Protein AF-A0A957F7S8-F1 (afdb_monomer_lite)

Foldseek 3Di:
DDCPPQDPVNVVVQCCCCVPPVAGDLDDLVVVDDDCCVVLVCCCVVPLVPQVVVVHDDDDDDDDDVSPCPNSVVSVNVVSSQLSFDWDFDDDDDVPQHDPVPVVSVVVSRQFRTATDDPPDDGDPDGGVLVVLLVVLCVQQVHDAEPCSVVDPSSVVVLVCLVPDDDPDPVLSVLSNQCVVCRNVVPPVSNVVSSVVD

pLDDT: mean 87.1, std 11.4, range [35.31, 97.0]

Secondary structure (DSSP, 8-state):
-------HHHHHHHHHHHHHHSS--SS-GGGG--S-HHHHHHHIIIIIIIITTTT----------TTSSHHHHHHHHHHHHHHTT--EE----BTTTB-TT-HHHHHHHHHHHEE---SSS------SHHHHHHHHHHHHHTS---GGGGG-HHHHHHHHHHHHS--S-HHHHHHHHHHHHHHHTT-HHHHHHHTTT-

Sequence (198 aa):
MNDSSLSRPLARHIIETLGSFGTPPARGIQAFNVGNASLLDAIDEFYLSSYLQDGGAAYKMVVGDYGSGKSHFLYCLRDRAWARNFAVAKVDLSPVETPYNDQRKVYEAVARNLIWHETDEAFSDESGLTRFLQGTLERIVGGSLSLETLQDPLYRALVDTLEAAPVDSPAYQTAVLAYFDALIRDNAERLDALSRWL

Radius of gyration: 19.26 Å; chains: 1; bounding box: 46×33×47 Å

Structure (mmCIF, N/CA/C/O backbone):
data_AF-A0A957F7S8-F1
#
_entry.id   AF-A0A957F7S8-F1
#
loop_
_atom_site.group_PDB
_atom_site.id
_atom_site.type_symbol
_atom_site.label_atom_id
_atom_site.label_alt_id
_atom_site.label_comp_id
_atom_site.label_asym_id
_atom_site.label_entity_id
_atom_site.label_seq_id
_atom_site.pdbx_PDB_ins_code
_atom_site.Cartn_x
_atom_site.Cartn_y
_atom_site.Cartn_z
_atom_site.occupancy
_atom_site.B_iso_or_equiv
_atom_site.auth_seq_id
_atom_site.auth_comp_id
_atom_site.auth_asym_id
_atom_site.auth_atom_id
_atom_site.pdbx_PDB_model_num
ATOM 1 N N . MET A 1 1 ? -7.017 -7.396 -24.140 1.00 36.09 1 MET A N 1
ATOM 2 C CA . MET A 1 1 ? -6.933 -6.126 -24.890 1.00 36.09 1 MET A CA 1
ATOM 3 C C . MET A 1 1 ? -8.292 -5.451 -24.808 1.00 36.09 1 MET A C 1
ATOM 5 O O . MET A 1 1 ? -9.152 -5.752 -25.619 1.00 36.09 1 MET A O 1
ATOM 9 N N . ASN A 1 2 ? -8.513 -4.633 -23.777 1.00 35.31 2 ASN A N 1
ATOM 10 C CA . ASN A 1 2 ? -9.631 -3.692 -23.749 1.00 35.31 2 ASN A CA 1
ATOM 11 C C . ASN A 1 2 ? -9.048 -2.341 -24.159 1.00 35.31 2 ASN A C 1
ATOM 13 O O . ASN A 1 2 ? -8.242 -1.779 -23.422 1.00 35.31 2 ASN A O 1
ATOM 17 N N . ASP A 1 3 ? -9.410 -1.877 -25.352 1.00 45.09 3 ASP A N 1
ATOM 18 C CA . ASP A 1 3 ? -9.120 -0.531 -25.844 1.00 45.09 3 ASP A CA 1
ATOM 19 C C . ASP A 1 3 ? -10.004 0.457 -25.065 1.00 45.09 3 ASP A C 1
ATOM 21 O O . ASP A 1 3 ? -11.095 0.836 -25.492 1.00 45.09 3 ASP A O 1
ATOM 25 N N . SER A 1 4 ? -9.574 0.851 -23.866 1.00 56.12 4 SER A N 1
ATOM 26 C CA . SER A 1 4 ? -10.086 2.070 -23.250 1.00 56.12 4 SER A CA 1
ATOM 27 C C . SER A 1 4 ? -9.454 3.239 -24.002 1.00 56.12 4 SER A C 1
ATOM 29 O O . SER A 1 4 ? -8.263 3.513 -23.874 1.00 56.12 4 SER A O 1
ATOM 31 N N . SER A 1 5 ? -10.238 3.899 -24.859 1.00 64.50 5 SER A N 1
ATOM 32 C CA . SER A 1 5 ? -9.763 5.013 -25.683 1.00 64.50 5 SER A CA 1
ATOM 33 C C . SER A 1 5 ? -9.128 6.093 -24.799 1.00 64.50 5 SER A C 1
ATOM 35 O O . SER A 1 5 ? -9.828 6.812 -24.081 1.00 64.50 5 SER A O 1
ATOM 37 N N . LEU A 1 6 ? -7.798 6.191 -24.839 1.00 74.44 6 LEU A N 1
ATOM 38 C CA . LEU A 1 6 ? -7.023 7.162 -24.075 1.00 74.44 6 LEU A CA 1
ATOM 39 C C . LEU A 1 6 ? -7.503 8.579 -24.419 1.00 74.44 6 LEU A C 1
ATOM 41 O O . LEU A 1 6 ? -7.497 8.978 -25.586 1.00 74.44 6 LEU A O 1
ATOM 45 N N . SER A 1 7 ? -7.928 9.353 -23.417 1.00 82.62 7 SER A N 1
ATOM 46 C CA . SER A 1 7 ? -8.429 10.706 -23.670 1.00 82.62 7 SER A CA 1
ATOM 47 C C . SER A 1 7 ? -7.320 11.590 -24.249 1.00 82.62 7 SER A C 1
ATOM 49 O O . SER A 1 7 ? -6.160 11.516 -23.838 1.00 82.62 7 SER A O 1
ATOM 51 N N . ARG A 1 8 ? -7.662 12.466 -25.203 1.00 84.62 8 ARG A N 1
ATOM 52 C CA . ARG A 1 8 ? -6.688 13.374 -25.837 1.00 84.62 8 ARG A CA 1
ATOM 53 C C . ARG A 1 8 ? -5.896 14.226 -24.823 1.00 84.62 8 ARG A C 1
ATOM 55 O O . ARG A 1 8 ? -4.693 14.380 -25.034 1.00 84.62 8 ARG A O 1
ATOM 62 N N . PRO A 1 9 ? -6.498 14.756 -23.735 1.00 84.69 9 PRO A N 1
ATOM 63 C CA . PRO A 1 9 ? -5.745 15.461 -22.695 1.00 84.69 9 PRO A CA 1
ATOM 64 C C . PRO A 1 9 ? -4.730 14.568 -21.971 1.00 84.69 9 PRO A C 1
ATOM 66 O O . PRO A 1 9 ? -3.587 14.980 -21.792 1.00 84.69 9 PRO A O 1
ATOM 69 N N . LEU A 1 10 ? -5.112 13.337 -21.610 1.00 79.69 10 LEU A N 1
ATOM 70 C CA . LEU A 1 10 ? -4.216 12.394 -20.936 1.00 79.69 10 LEU A CA 1
ATOM 71 C C . LEU A 1 10 ? -3.072 11.957 -21.859 1.00 79.69 10 LEU A C 1
ATOM 73 O O . LEU A 1 10 ? -1.917 11.961 -21.448 1.00 79.69 10 LEU A O 1
ATOM 77 N N . ALA A 1 11 ? -3.377 11.665 -23.126 1.00 83.75 11 ALA A N 1
ATOM 78 C CA . ALA A 1 11 ? -2.376 11.350 -24.143 1.00 83.75 11 ALA A CA 1
ATOM 79 C C . ALA A 1 11 ? -1.349 12.481 -24.304 1.00 83.75 11 ALA A C 1
ATOM 81 O O . ALA A 1 11 ? -0.145 12.233 -24.341 1.00 83.75 11 ALA A O 1
ATOM 82 N N . ARG A 1 12 ? -1.822 13.734 -24.351 1.00 85.31 12 ARG A N 1
ATOM 83 C CA . ARG A 1 12 ? -0.954 14.912 -24.433 1.00 85.31 12 ARG A CA 1
ATOM 84 C C . ARG A 1 12 ? -0.054 15.040 -23.207 1.00 85.31 12 ARG A C 1
ATOM 86 O O . ARG A 1 12 ? 1.147 15.216 -23.373 1.00 85.31 12 ARG A O 1
ATOM 93 N N . HIS A 1 13 ? -0.619 14.899 -22.009 1.00 83.50 13 HIS A N 1
ATOM 94 C CA . HIS A 1 13 ? 0.141 14.938 -20.762 1.00 83.50 13 HIS A CA 1
ATOM 95 C C . HIS A 1 13 ? 1.252 13.878 -20.743 1.00 83.50 13 HIS A C 1
ATOM 97 O O . HIS A 1 13 ? 2.397 14.201 -20.444 1.00 83.50 13 HIS A O 1
ATOM 103 N N . ILE A 1 14 ? 0.941 12.639 -21.147 1.00 81.81 14 ILE A N 1
ATOM 104 C CA . ILE A 1 14 ? 1.926 11.551 -21.212 1.00 81.81 14 ILE A CA 1
ATOM 105 C C . ILE A 1 14 ? 3.095 11.915 -22.131 1.00 81.81 14 ILE A C 1
ATOM 107 O O . ILE A 1 14 ? 4.252 11.788 -21.729 1.00 81.81 14 ILE A O 1
ATOM 111 N N . ILE A 1 15 ? 2.798 12.391 -23.344 1.00 84.50 15 ILE A N 1
ATOM 112 C CA . ILE A 1 15 ? 3.819 12.772 -24.329 1.00 84.50 15 ILE A CA 1
ATOM 113 C C . ILE A 1 15 ? 4.674 13.934 -23.808 1.00 84.50 15 ILE A C 1
ATOM 115 O O . ILE A 1 15 ? 5.899 13.883 -23.909 1.00 84.50 15 ILE A O 1
ATOM 119 N N . GLU A 1 16 ? 4.054 14.968 -23.237 1.00 85.06 16 GLU A N 1
ATOM 120 C CA . GLU A 1 16 ? 4.756 16.160 -22.749 1.00 85.06 16 GLU A CA 1
ATOM 121 C C . GLU A 1 16 ? 5.661 15.845 -21.550 1.00 85.06 16 GLU A C 1
ATOM 123 O O . GLU A 1 16 ? 6.811 16.289 -21.524 1.00 85.06 16 GLU A O 1
ATOM 128 N N . THR A 1 17 ? 5.202 15.036 -20.590 1.00 80.94 17 THR A N 1
ATOM 129 C CA . THR A 1 17 ? 6.010 14.641 -19.427 1.00 80.94 17 THR A CA 1
ATOM 130 C C . THR A 1 17 ? 7.196 13.767 -19.828 1.00 80.94 17 THR A C 1
ATOM 132 O O . THR A 1 17 ? 8.331 14.069 -19.452 1.00 80.94 17 THR A O 1
ATOM 135 N N . LEU A 1 18 ? 6.964 12.733 -20.646 1.00 81.25 18 LEU A N 1
ATOM 136 C CA . LEU A 1 18 ? 8.036 11.860 -21.128 1.00 81.25 18 LEU A CA 1
ATOM 137 C C . LEU A 1 18 ? 9.055 12.629 -21.975 1.00 81.25 18 LEU A C 1
ATOM 139 O O . LEU A 1 18 ? 10.258 12.459 -21.785 1.00 81.25 18 LEU A O 1
ATOM 143 N N . GLY A 1 19 ? 8.583 13.491 -22.880 1.00 77.50 19 GLY A N 1
ATOM 144 C CA . GLY A 1 19 ? 9.443 14.278 -23.761 1.00 77.50 19 GLY A CA 1
ATOM 145 C C . GLY A 1 19 ? 10.272 15.335 -23.030 1.00 77.50 19 GLY A C 1
ATOM 14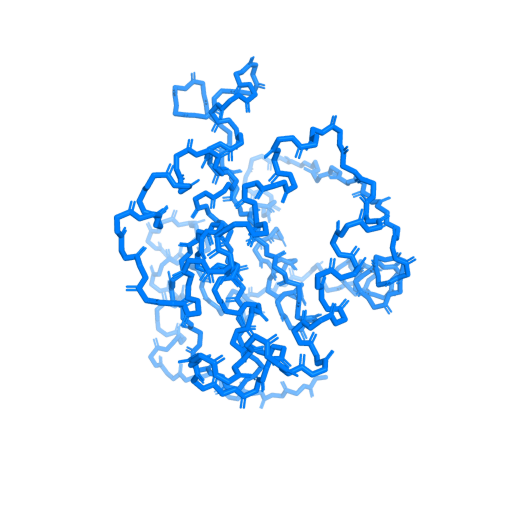6 O O . GLY A 1 19 ? 11.393 15.611 -23.445 1.00 77.50 19 GLY A O 1
ATOM 147 N N . SER A 1 20 ? 9.747 15.908 -21.942 1.00 82.06 20 SER A N 1
ATOM 148 C CA . SER A 1 20 ? 10.420 16.995 -21.216 1.00 82.06 20 SER A CA 1
ATOM 149 C C . SER A 1 20 ? 11.380 16.496 -20.138 1.00 82.06 20 SER A C 1
ATOM 151 O O . SER A 1 20 ? 12.454 17.067 -19.965 1.00 82.06 20 SER A O 1
ATOM 153 N N . PHE A 1 21 ? 11.005 15.445 -19.402 1.00 73.25 21 PHE A N 1
ATOM 154 C CA . PHE A 1 21 ? 11.741 15.014 -18.207 1.00 73.25 21 PHE A CA 1
ATOM 155 C C . PHE A 1 21 ? 12.405 13.643 -18.354 1.00 73.25 21 PHE A C 1
ATOM 157 O O . PHE A 1 21 ? 13.198 13.257 -17.497 1.00 73.25 21 PHE A O 1
ATOM 164 N N . GLY A 1 22 ? 12.073 12.878 -19.402 1.00 68.81 22 GLY A N 1
ATOM 165 C CA . GLY A 1 22 ? 12.525 11.491 -19.557 1.00 68.81 22 GLY A CA 1
ATOM 166 C C . GLY A 1 22 ? 11.998 10.551 -18.466 1.00 68.81 22 GLY A C 1
ATOM 167 O O . GLY A 1 22 ? 12.417 9.395 -18.384 1.00 68.81 22 GLY A O 1
ATOM 168 N N . THR A 1 23 ? 11.086 11.032 -17.618 1.00 70.19 23 THR A N 1
ATOM 169 C CA . THR A 1 23 ? 10.485 10.287 -16.518 1.00 70.19 23 THR A CA 1
ATOM 170 C C . THR A 1 23 ? 9.019 9.989 -16.824 1.00 70.19 23 THR A C 1
ATOM 172 O O . THR A 1 23 ? 8.313 10.828 -17.387 1.00 70.19 23 THR A O 1
ATOM 175 N N . PRO A 1 24 ? 8.537 8.785 -16.478 1.00 70.62 24 PRO A N 1
ATOM 176 C CA . PRO A 1 24 ? 7.130 8.445 -16.617 1.00 70.62 24 PRO A CA 1
ATOM 177 C C . PRO A 1 24 ? 6.224 9.410 -15.841 1.00 70.62 24 PRO A C 1
ATOM 179 O O . PRO A 1 24 ? 6.513 9.676 -14.671 1.00 70.62 24 PRO A O 1
ATOM 182 N N . PRO A 1 25 ? 5.116 9.898 -16.431 1.00 71.06 25 PRO A N 1
ATOM 183 C CA . PRO A 1 25 ? 4.064 10.550 -15.663 1.00 71.06 25 PRO A CA 1
ATOM 184 C C . PRO A 1 25 ? 3.505 9.607 -14.598 1.00 71.06 25 PRO A C 1
ATOM 186 O O . PRO A 1 25 ? 3.536 8.381 -14.730 1.00 71.06 25 PRO A O 1
ATOM 189 N N . ALA A 1 26 ? 2.897 10.195 -13.571 1.00 65.62 26 ALA A N 1
ATOM 190 C CA . ALA A 1 26 ? 2.215 9.436 -12.532 1.00 65.62 26 ALA A CA 1
ATOM 191 C C . ALA A 1 26 ? 1.022 8.620 -13.063 1.00 65.62 26 ALA A C 1
ATOM 193 O O . ALA A 1 26 ? 0.566 7.730 -12.352 1.00 65.62 26 ALA A O 1
ATOM 194 N N . ARG A 1 27 ? 0.517 8.893 -14.277 1.00 69.25 27 ARG A N 1
ATOM 195 C CA . ARG A 1 27 ? -0.690 8.274 -14.846 1.00 69.25 27 ARG A CA 1
ATOM 196 C C . ARG A 1 27 ? -0.492 7.863 -16.305 1.00 69.25 27 ARG A C 1
ATOM 198 O O . ARG A 1 27 ? 0.169 8.561 -17.069 1.00 69.25 27 ARG A O 1
ATOM 205 N N . GLY A 1 28 ? -1.133 6.761 -16.697 1.00 68.19 28 GLY A N 1
ATOM 206 C CA . GLY A 1 28 ? -1.315 6.374 -18.101 1.00 68.19 28 GLY A CA 1
ATOM 207 C C . GLY A 1 28 ? -0.059 5.867 -18.812 1.00 68.19 28 GLY A C 1
ATOM 208 O O . GLY A 1 28 ? -0.066 5.726 -20.034 1.00 68.19 28 GLY A O 1
ATOM 209 N N . ILE A 1 29 ? 1.004 5.547 -18.068 1.00 76.69 29 ILE A N 1
ATOM 210 C CA . ILE A 1 29 ? 2.265 5.069 -18.645 1.00 76.69 29 ILE A CA 1
ATOM 211 C C . ILE A 1 29 ? 2.096 3.772 -19.447 1.00 76.69 29 ILE A C 1
ATOM 213 O O . ILE A 1 29 ? 2.799 3.565 -20.433 1.00 76.69 29 ILE A O 1
ATOM 217 N N . GLN A 1 30 ? 1.114 2.944 -19.075 1.00 73.50 30 GLN A N 1
ATOM 218 C CA . GLN A 1 30 ? 0.766 1.700 -19.767 1.00 73.50 30 GLN A CA 1
ATOM 219 C C . GLN A 1 30 ? 0.508 1.908 -21.264 1.00 73.50 30 GLN A C 1
ATOM 221 O O . GLN A 1 30 ? 0.838 1.041 -22.065 1.00 73.50 30 GLN A O 1
ATOM 226 N N . ALA A 1 31 ? -0.038 3.064 -21.660 1.00 76.00 31 ALA A N 1
ATOM 227 C CA . ALA A 1 31 ? -0.335 3.363 -23.060 1.00 76.00 31 ALA A CA 1
ATOM 228 C C . ALA A 1 31 ? 0.921 3.623 -23.910 1.00 76.00 31 ALA A C 1
ATOM 230 O O . ALA A 1 31 ? 0.859 3.569 -25.135 1.00 76.00 31 ALA A O 1
ATOM 231 N N . PHE A 1 32 ? 2.057 3.912 -23.271 1.00 76.12 32 PHE A N 1
ATOM 232 C CA . PHE A 1 32 ? 3.349 4.128 -23.926 1.00 76.12 32 PHE A CA 1
ATOM 233 C C . PHE A 1 32 ? 4.316 2.951 -23.711 1.00 76.12 32 PHE A C 1
ATOM 235 O O . PHE A 1 32 ? 5.475 2.994 -24.118 1.00 76.12 32 PHE A O 1
ATOM 242 N N . ASN A 1 33 ? 3.858 1.903 -23.031 1.00 79.81 33 ASN A N 1
ATOM 243 C CA . ASN A 1 33 ? 4.689 0.789 -22.622 1.00 79.81 33 ASN A CA 1
ATOM 244 C C . ASN A 1 33 ? 4.904 -0.213 -23.770 1.00 79.81 33 ASN A C 1
ATOM 246 O O . ASN A 1 33 ? 3.961 -0.602 -24.457 1.00 79.81 33 ASN A O 1
ATOM 250 N N . VAL A 1 34 ? 6.147 -0.664 -23.961 1.00 78.62 34 VAL A N 1
ATOM 251 C CA . VAL A 1 34 ? 6.527 -1.605 -25.027 1.00 78.62 34 VAL A CA 1
ATOM 252 C C . VAL A 1 34 ? 7.516 -2.641 -24.487 1.00 78.62 34 VAL A C 1
ATOM 254 O O . VAL A 1 34 ? 8.455 -2.311 -23.769 1.00 78.62 34 VAL A O 1
ATOM 257 N N . GLY A 1 35 ? 7.338 -3.909 -24.870 1.00 81.12 35 GLY A N 1
ATOM 258 C CA . GLY A 1 35 ? 8.371 -4.946 -24.729 1.00 81.12 35 GLY A CA 1
ATOM 259 C C . GLY A 1 35 ? 8.505 -5.623 -23.359 1.00 81.12 35 GLY A C 1
ATOM 260 O O . GLY A 1 35 ? 9.312 -6.537 -23.234 1.00 81.12 35 GLY A O 1
ATOM 261 N N . ASN A 1 36 ? 7.717 -5.249 -22.348 1.00 83.56 36 ASN A N 1
ATOM 262 C CA . ASN A 1 36 ? 7.740 -5.889 -21.018 1.00 83.56 36 ASN A CA 1
ATOM 263 C C . ASN A 1 36 ? 6.419 -6.592 -20.639 1.00 83.56 36 ASN A C 1
ATOM 265 O O . ASN A 1 36 ? 6.275 -7.037 -19.500 1.00 83.56 36 ASN A O 1
ATOM 269 N N . ALA A 1 37 ? 5.474 -6.701 -21.581 1.00 85.62 37 ALA A N 1
ATOM 270 C CA . ALA A 1 37 ? 4.152 -7.276 -21.340 1.00 85.62 37 ALA A CA 1
ATOM 271 C C . ALA A 1 37 ? 4.245 -8.693 -20.763 1.00 85.62 37 ALA A C 1
ATOM 273 O O . ALA A 1 37 ? 3.671 -8.945 -19.716 1.00 85.62 37 ALA A O 1
ATOM 274 N N . SER A 1 38 ? 5.069 -9.566 -21.352 1.00 89.88 38 SER A N 1
ATOM 275 C CA . SER A 1 38 ? 5.245 -10.945 -20.876 1.00 89.88 38 SER A CA 1
ATOM 276 C C . SER A 1 38 ? 5.730 -11.034 -19.426 1.00 89.88 38 SER A C 1
ATOM 278 O O . SER A 1 38 ? 5.266 -11.884 -18.671 1.00 89.88 38 SER A O 1
ATOM 280 N N . LEU A 1 39 ? 6.643 -10.149 -19.013 1.00 91.12 39 LEU A N 1
ATOM 281 C CA . LEU A 1 39 ? 7.145 -10.114 -17.640 1.00 91.12 39 LEU A CA 1
ATOM 282 C C . LEU A 1 39 ? 6.080 -9.597 -16.673 1.00 91.12 39 LEU A C 1
ATOM 284 O O . LEU A 1 39 ? 5.890 -10.169 -15.602 1.00 91.12 39 LEU A O 1
ATOM 288 N N . LEU A 1 40 ? 5.393 -8.516 -17.045 1.00 92.81 40 LEU A N 1
ATOM 289 C CA . LEU A 1 40 ? 4.305 -7.991 -16.234 1.00 9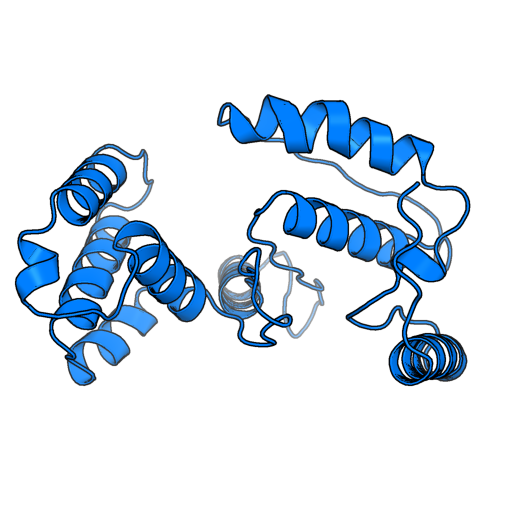2.81 40 LEU A CA 1
ATOM 290 C C . LEU A 1 40 ? 3.159 -9.008 -16.126 1.00 92.81 40 LEU A C 1
ATOM 292 O O . LEU A 1 40 ? 2.562 -9.109 -15.060 1.00 92.81 40 LEU A O 1
ATOM 296 N N . ASP A 1 41 ? 2.855 -9.751 -17.196 1.00 93.62 41 ASP A N 1
ATOM 297 C CA . ASP A 1 41 ? 1.796 -10.770 -17.239 1.00 93.62 41 ASP A CA 1
ATOM 298 C C . ASP A 1 41 ? 2.139 -11.933 -16.311 1.00 93.62 41 ASP A C 1
ATOM 300 O O . ASP A 1 41 ? 1.304 -12.340 -15.512 1.00 93.62 41 ASP A O 1
ATOM 304 N N . ALA A 1 42 ? 3.396 -12.384 -16.314 1.00 94.44 42 ALA A N 1
ATOM 305 C CA . ALA A 1 42 ? 3.858 -13.395 -15.369 1.00 94.44 42 ALA A CA 1
ATOM 306 C C . ALA A 1 42 ? 3.763 -12.913 -13.908 1.00 94.44 42 ALA A C 1
ATOM 308 O O . ALA A 1 42 ? 3.340 -13.665 -13.033 1.00 94.44 42 ALA A O 1
ATOM 309 N N . ILE A 1 43 ? 4.143 -11.664 -13.611 1.00 95.44 43 ILE A N 1
ATOM 310 C CA . ILE A 1 43 ? 3.996 -11.124 -12.247 1.00 95.44 43 ILE A CA 1
ATOM 311 C C . ILE A 1 43 ? 2.520 -11.047 -11.854 1.00 95.44 43 ILE A C 1
ATOM 313 O O . ILE A 1 43 ? 2.153 -11.373 -10.726 1.00 95.44 43 ILE A O 1
ATOM 317 N N . ASP A 1 44 ? 1.678 -10.622 -12.785 1.00 94.25 44 ASP A N 1
ATOM 318 C CA . ASP A 1 44 ? 0.250 -10.500 -12.568 1.00 94.25 44 ASP A CA 1
ATOM 319 C C . ASP A 1 44 ? -0.385 -11.864 -12.262 1.00 94.25 44 ASP A C 1
ATOM 321 O O . ASP A 1 44 ? -0.995 -12.018 -11.207 1.00 94.25 44 ASP A O 1
ATOM 325 N N . GLU A 1 45 ? -0.147 -12.868 -13.110 1.00 94.69 45 GLU A N 1
ATOM 326 C CA . GLU A 1 45 ? -0.670 -14.234 -12.989 1.00 94.69 45 GLU A CA 1
ATOM 327 C C . GLU A 1 45 ? -0.193 -14.932 -11.706 1.00 94.69 45 GLU A C 1
ATOM 329 O O . GLU A 1 45 ? -1.011 -15.379 -10.894 1.00 94.69 45 GLU A O 1
ATOM 334 N N . PHE A 1 46 ? 1.127 -14.986 -11.493 1.00 94.75 46 PHE A N 1
ATOM 335 C CA . PHE A 1 46 ? 1.736 -15.793 -10.430 1.00 94.75 46 PHE A CA 1
ATOM 336 C C . PHE A 1 46 ? 1.826 -15.091 -9.071 1.00 94.75 46 PHE A C 1
ATOM 338 O O . PHE A 1 46 ? 2.104 -15.756 -8.074 1.00 94.75 46 PHE A O 1
ATOM 345 N N . TYR A 1 47 ? 1.634 -13.768 -9.010 1.00 95.88 47 TYR A N 1
ATOM 346 C CA . TYR A 1 47 ? 1.728 -13.019 -7.753 1.00 95.88 47 TYR A CA 1
ATOM 347 C C . TYR A 1 47 ? 0.482 -12.181 -7.479 1.00 95.88 47 TYR A C 1
ATOM 349 O O . TYR A 1 47 ? -0.169 -12.412 -6.462 1.00 95.88 47 TYR A O 1
ATOM 357 N N . LEU A 1 48 ? 0.125 -11.232 -8.352 1.00 94.56 48 LEU A N 1
ATOM 358 C CA . LEU A 1 48 ? -0.952 -10.276 -8.050 1.00 94.56 48 LEU A CA 1
ATOM 359 C C . LEU A 1 48 ? -2.346 -10.931 -7.991 1.00 94.56 48 LEU A C 1
ATOM 361 O O . LEU A 1 48 ? -3.145 -10.536 -7.147 1.00 94.56 48 LEU A O 1
ATOM 365 N N . SER A 1 49 ? -2.657 -11.905 -8.859 1.00 93.44 49 SER A N 1
ATOM 366 C CA . SER A 1 49 ? -3.949 -12.638 -8.835 1.00 93.44 49 SER A CA 1
ATOM 367 C C . SER A 1 49 ? -3.969 -13.885 -7.960 1.00 93.44 49 SER A C 1
ATOM 369 O O . SER A 1 49 ? -5.025 -14.497 -7.841 1.00 93.44 49 SER A O 1
ATOM 371 N N . SER A 1 50 ? -2.833 -14.312 -7.415 1.00 93.56 50 SER A N 1
ATOM 372 C CA . SER A 1 50 ? -2.733 -15.606 -6.735 1.00 93.56 50 SER A CA 1
ATOM 373 C C . SER A 1 50 ? -1.953 -15.479 -5.432 1.00 93.56 50 SER A C 1
ATOM 375 O O . SER A 1 50 ? -2.517 -15.075 -4.422 1.00 93.56 50 SER A O 1
ATOM 377 N N . TYR A 1 51 ? -0.646 -15.737 -5.458 1.00 95.38 51 TYR A N 1
ATOM 378 C CA . TYR A 1 51 ? 0.170 -15.928 -4.260 1.00 95.38 51 TYR A CA 1
ATOM 379 C C . TYR A 1 51 ? 0.055 -14.805 -3.213 1.00 95.38 51 TYR A C 1
ATOM 381 O O . TYR A 1 51 ? 0.067 -15.087 -2.018 1.00 95.38 51 TYR A O 1
ATOM 389 N N . LEU A 1 52 ? -0.070 -13.538 -3.631 1.00 94.88 52 LEU A N 1
ATOM 390 C CA . LEU A 1 52 ? -0.218 -12.418 -2.692 1.00 94.88 52 LEU A CA 1
ATOM 391 C C . LEU A 1 52 ? -1.634 -12.300 -2.105 1.00 94.88 52 LEU A C 1
ATOM 393 O O . LEU A 1 52 ? -1.778 -11.861 -0.969 1.00 94.88 52 LEU A O 1
ATOM 397 N N . GLN A 1 53 ? -2.670 -12.697 -2.850 1.00 89.81 53 GLN A N 1
ATOM 398 C CA . GLN A 1 53 ? -4.059 -12.704 -2.364 1.00 89.81 53 GLN A CA 1
ATOM 399 C C . GLN A 1 53 ? -4.274 -13.789 -1.303 1.00 89.81 53 GLN A C 1
ATOM 401 O O . GLN A 1 53 ? -5.048 -13.597 -0.371 1.00 89.81 53 GLN A O 1
ATOM 406 N N . ASP A 1 54 ? -3.515 -14.883 -1.392 1.00 89.69 54 ASP A N 1
ATOM 407 C CA . ASP A 1 54 ? -3.531 -15.979 -0.418 1.00 89.69 54 ASP A CA 1
ATOM 408 C C . ASP A 1 54 ? -2.716 -15.667 0.861 1.00 89.69 54 ASP A C 1
ATOM 410 O O . ASP A 1 54 ? -2.458 -16.554 1.676 1.00 89.69 54 ASP A O 1
ATOM 414 N N . GLY A 1 55 ? -2.280 -14.413 1.047 1.00 88.38 55 GLY A N 1
ATOM 415 C CA . GLY A 1 55 ? -1.490 -13.968 2.202 1.00 88.38 55 GLY A CA 1
ATOM 416 C C . GLY A 1 55 ? 0.020 -14.202 2.074 1.00 88.38 55 GLY A C 1
ATOM 417 O O . GLY A 1 55 ? 0.757 -14.056 3.051 1.00 88.38 55 GLY A O 1
ATOM 418 N N . GLY A 1 56 ? 0.505 -14.570 0.886 1.00 92.31 56 GLY A N 1
ATOM 419 C CA . GLY A 1 56 ? 1.930 -14.726 0.613 1.00 92.31 56 GLY A CA 1
ATOM 420 C C . GLY A 1 56 ? 2.680 -13.392 0.530 1.00 92.31 56 GLY A C 1
ATOM 421 O O . GLY A 1 56 ? 2.116 -12.336 0.255 1.00 92.31 56 GLY A O 1
ATOM 422 N N . ALA A 1 57 ? 4.002 -13.451 0.708 1.00 93.12 57 ALA A N 1
ATOM 423 C CA . ALA A 1 57 ? 4.903 -12.314 0.530 1.00 93.12 57 ALA A CA 1
ATOM 424 C C . ALA A 1 57 ? 6.062 -12.686 -0.401 1.00 93.12 57 ALA A C 1
ATOM 426 O O . ALA A 1 57 ? 6.609 -13.791 -0.332 1.00 93.12 57 ALA A O 1
ATOM 427 N N . ALA A 1 58 ? 6.449 -11.761 -1.281 1.00 94.38 58 ALA A N 1
ATOM 428 C CA . ALA A 1 58 ? 7.541 -11.960 -2.226 1.00 94.38 58 ALA A CA 1
ATOM 429 C C . ALA A 1 58 ? 8.403 -10.703 -2.363 1.00 94.38 58 ALA A C 1
ATOM 431 O O . ALA A 1 58 ? 7.901 -9.585 -2.425 1.00 94.38 58 ALA A O 1
ATOM 432 N N . TYR A 1 59 ? 9.712 -10.912 -2.494 1.00 95.00 59 TYR A N 1
ATOM 433 C CA . TYR A 1 59 ? 10.677 -9.874 -2.837 1.00 95.00 59 TYR A CA 1
ATOM 434 C C . TYR A 1 59 ? 11.226 -10.120 -4.244 1.00 95.00 59 TYR A C 1
ATOM 436 O O . TYR A 1 59 ? 11.565 -11.256 -4.594 1.00 95.00 59 TYR A O 1
ATOM 444 N N . LYS A 1 60 ? 11.312 -9.059 -5.054 1.00 94.12 60 LYS A N 1
ATOM 445 C CA . LYS A 1 60 ? 11.890 -9.072 -6.404 1.00 94.12 60 LYS A CA 1
ATOM 446 C C . LYS A 1 60 ? 12.815 -7.875 -6.575 1.00 94.12 60 LYS A C 1
ATOM 448 O O . LYS A 1 60 ? 12.513 -6.782 -6.108 1.00 94.12 60 LYS A O 1
ATOM 453 N N . MET A 1 61 ? 13.913 -8.084 -7.293 1.00 94.50 61 MET A N 1
ATOM 454 C CA . MET A 1 61 ? 14.866 -7.033 -7.635 1.00 94.50 61 MET A CA 1
ATOM 455 C C . MET A 1 61 ? 14.923 -6.876 -9.152 1.00 94.50 61 MET A C 1
ATOM 457 O O . MET A 1 61 ? 15.147 -7.848 -9.871 1.00 94.50 61 MET A O 1
ATOM 461 N N . VAL A 1 62 ? 14.721 -5.651 -9.635 1.00 93.00 62 VAL A N 1
ATOM 462 C CA . VAL A 1 62 ? 14.819 -5.312 -11.060 1.00 93.00 62 VAL A CA 1
ATOM 463 C C . VAL A 1 62 ? 16.192 -4.699 -11.314 1.00 93.00 62 VAL A C 1
ATOM 465 O O . VAL A 1 62 ? 16.488 -3.607 -10.832 1.00 93.00 62 VAL A O 1
ATOM 468 N N . VAL A 1 63 ? 17.032 -5.402 -12.071 1.00 93.56 63 VAL A N 1
ATOM 469 C CA . VAL A 1 63 ? 18.416 -5.002 -12.364 1.00 93.56 63 VAL A CA 1
ATOM 470 C C . VAL A 1 63 ? 18.551 -4.657 -13.842 1.00 93.56 63 VAL A C 1
ATOM 472 O O . VAL A 1 63 ? 17.958 -5.310 -14.696 1.00 93.56 63 VAL A O 1
ATOM 475 N N . GLY A 1 64 ? 19.327 -3.624 -14.149 1.00 91.19 64 GLY A N 1
ATOM 476 C CA . GLY A 1 64 ? 19.607 -3.202 -15.517 1.00 91.19 64 GLY A CA 1
ATOM 477 C C . GLY A 1 64 ? 20.309 -1.850 -15.561 1.00 91.19 64 GLY A C 1
ATOM 478 O O . GLY A 1 64 ? 20.346 -1.127 -14.559 1.00 91.19 64 GLY A O 1
ATOM 479 N N . ASP A 1 65 ? 20.828 -1.492 -16.728 1.00 92.75 65 ASP A N 1
ATOM 480 C CA . ASP A 1 65 ? 21.644 -0.292 -16.926 1.00 92.75 65 ASP A CA 1
ATOM 481 C C . ASP A 1 65 ? 20.858 1.017 -16.766 1.00 92.75 65 ASP A C 1
ATOM 483 O O . ASP A 1 65 ? 19.622 1.055 -16.791 1.00 92.75 65 ASP A O 1
ATOM 487 N N . TYR A 1 66 ? 21.562 2.131 -16.558 1.00 85.81 66 TYR A N 1
ATOM 488 C CA . TYR A 1 66 ? 20.921 3.447 -16.533 1.00 85.81 66 TYR A CA 1
ATOM 489 C C . TYR A 1 66 ? 20.184 3.705 -17.858 1.00 85.81 66 TYR A C 1
ATOM 491 O O . TYR A 1 66 ? 20.709 3.433 -18.932 1.00 85.81 66 TYR A O 1
ATOM 499 N N . GLY A 1 67 ? 18.942 4.189 -17.778 1.00 83.12 67 GLY A N 1
ATOM 500 C CA . GLY A 1 67 ? 18.094 4.388 -18.958 1.00 83.12 67 GLY A CA 1
ATOM 501 C C . GLY A 1 67 ? 17.418 3.125 -19.510 1.00 83.12 67 GLY A C 1
ATOM 502 O O . GLY A 1 67 ? 16.604 3.244 -20.417 1.00 83.12 67 GLY A O 1
ATOM 503 N N . SER A 1 68 ? 17.637 1.932 -18.939 1.00 85.75 68 SER A N 1
ATOM 504 C CA . SER A 1 68 ? 17.023 0.677 -19.422 1.00 85.75 68 SER A CA 1
ATOM 505 C C . SER A 1 68 ? 15.511 0.537 -19.161 1.00 85.75 68 SER A C 1
ATOM 507 O O . SER A 1 68 ? 14.945 -0.534 -19.358 1.00 85.75 68 SER A O 1
ATOM 509 N N . GLY A 1 69 ? 14.848 1.584 -18.658 1.00 86.88 69 GLY A N 1
ATOM 510 C CA . GLY A 1 69 ? 13.407 1.571 -18.389 1.00 86.88 69 GLY A CA 1
ATOM 511 C C . GLY A 1 69 ? 12.980 0.940 -17.057 1.00 86.88 69 GLY A C 1
ATOM 512 O O . GLY A 1 69 ? 11.796 0.687 -16.872 1.00 86.88 69 GLY A O 1
ATOM 513 N N . LYS A 1 70 ? 13.885 0.719 -16.091 1.00 90.56 70 LYS A N 1
ATOM 514 C CA . LYS A 1 70 ? 13.530 0.143 -14.770 1.00 90.56 70 LYS A CA 1
ATOM 515 C C . LYS A 1 70 ? 12.411 0.906 -14.060 1.00 90.56 70 LYS A C 1
ATOM 517 O O . LYS A 1 70 ? 11.438 0.302 -13.625 1.00 90.56 70 LYS A O 1
ATOM 522 N N . SER A 1 71 ? 12.530 2.232 -13.971 1.00 87.75 71 SER A N 1
ATOM 523 C CA . SER A 1 71 ? 11.500 3.058 -13.337 1.00 87.75 71 SER A CA 1
ATOM 524 C C . SER A 1 71 ? 10.179 2.933 -14.091 1.00 87.75 71 SER A C 1
ATOM 526 O O . SER A 1 71 ? 9.152 2.689 -13.472 1.00 87.75 71 SER A O 1
ATOM 528 N N . HIS A 1 72 ? 10.215 2.996 -15.426 1.00 87.06 72 HIS A N 1
ATOM 529 C CA . HIS A 1 72 ? 9.044 2.787 -16.283 1.00 87.06 72 HIS A CA 1
ATOM 530 C C . HIS A 1 72 ? 8.359 1.440 -16.014 1.00 87.06 72 HIS A C 1
ATOM 532 O O . HIS A 1 72 ? 7.145 1.397 -15.830 1.00 87.06 72 HIS A O 1
ATOM 538 N N . PHE A 1 73 ? 9.132 0.358 -15.913 1.00 90.75 73 PHE A N 1
ATOM 539 C CA . PHE A 1 73 ? 8.620 -0.962 -15.560 1.00 90.75 73 PHE A CA 1
ATOM 540 C C . PHE A 1 73 ? 7.944 -0.978 -14.180 1.00 90.75 73 PHE A C 1
ATOM 542 O O . PHE A 1 73 ? 6.842 -1.504 -14.055 1.00 90.75 73 PHE A O 1
ATOM 549 N N . LEU A 1 74 ? 8.554 -0.365 -13.158 1.00 92.12 74 LEU A N 1
ATOM 550 C CA . LEU A 1 74 ? 7.963 -0.286 -11.816 1.00 92.12 74 LEU A CA 1
ATOM 551 C C . LEU A 1 74 ? 6.658 0.524 -11.798 1.00 92.12 74 LEU A C 1
ATOM 553 O O . LEU A 1 74 ? 5.720 0.136 -11.105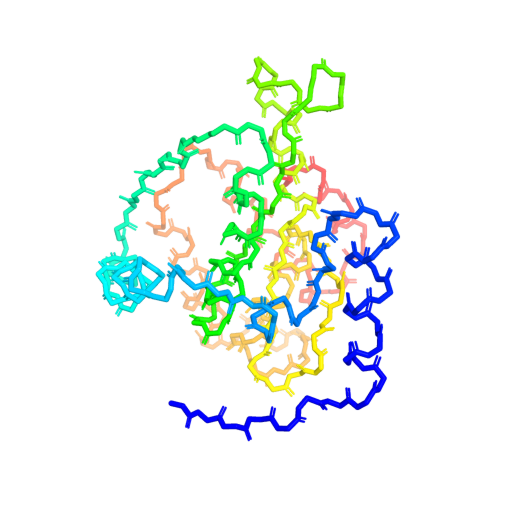 1.00 92.12 74 LEU A O 1
ATOM 557 N N . TYR A 1 75 ? 6.559 1.597 -12.590 1.00 88.31 75 TYR A N 1
ATOM 558 C CA . TYR A 1 75 ? 5.302 2.333 -12.757 1.00 88.31 75 TYR A CA 1
ATOM 559 C C . TYR A 1 75 ? 4.221 1.471 -13.425 1.00 88.31 75 TYR A C 1
ATOM 561 O O . TYR A 1 75 ? 3.081 1.460 -12.966 1.00 88.31 75 TYR A O 1
ATOM 569 N N . CYS A 1 76 ? 4.575 0.681 -14.443 1.00 89.19 76 CYS A N 1
ATOM 570 C CA . CYS A 1 76 ? 3.633 -0.258 -15.056 1.00 89.19 76 CYS A CA 1
ATOM 571 C C . CYS A 1 76 ? 3.195 -1.359 -14.074 1.00 89.19 76 CYS A C 1
ATOM 573 O O . CYS A 1 76 ? 2.029 -1.745 -14.049 1.00 89.19 76 CYS A O 1
ATOM 575 N N . LEU A 1 77 ? 4.105 -1.868 -13.242 1.00 92.25 77 LEU A N 1
ATOM 576 C CA . LEU A 1 77 ? 3.761 -2.860 -12.224 1.00 92.25 77 LEU A CA 1
ATOM 577 C C . LEU A 1 77 ? 2.812 -2.281 -11.165 1.00 92.25 77 LEU A C 1
ATOM 579 O O . LEU A 1 77 ? 1.819 -2.919 -10.825 1.00 92.25 77 LEU A O 1
ATOM 583 N N . ARG A 1 78 ? 3.081 -1.060 -10.689 1.00 90.62 78 ARG A N 1
ATOM 584 C CA . ARG A 1 78 ? 2.205 -0.329 -9.762 1.00 90.62 78 ARG A CA 1
ATOM 585 C C .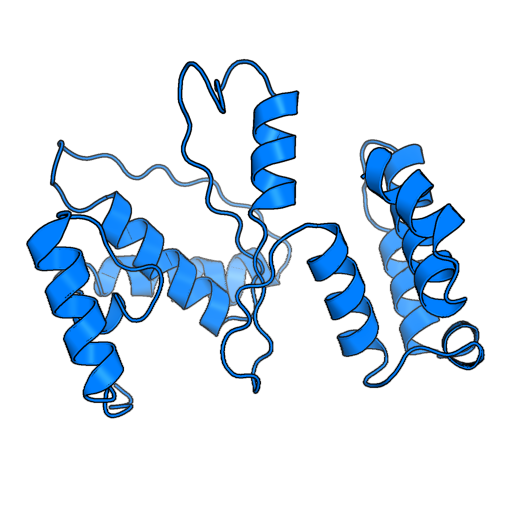 ARG A 1 78 ? 0.793 -0.183 -10.327 1.00 90.62 78 ARG A C 1
ATOM 587 O O . ARG A 1 78 ? -0.164 -0.511 -9.639 1.00 90.62 78 ARG A O 1
ATOM 594 N N . ASP A 1 79 ? 0.666 0.251 -11.578 1.00 86.19 79 ASP A N 1
ATOM 595 C CA . ASP A 1 79 ? -0.642 0.437 -12.215 1.00 86.19 79 ASP A CA 1
ATOM 596 C C . ASP A 1 79 ? -1.422 -0.890 -12.317 1.00 86.19 79 ASP A C 1
ATOM 598 O O . ASP A 1 79 ? -2.640 -0.907 -12.154 1.00 86.19 79 ASP A O 1
ATOM 602 N N . ARG A 1 80 ? -0.732 -2.023 -12.529 1.00 89.12 80 ARG A N 1
ATOM 603 C CA . ARG A 1 80 ? -1.368 -3.353 -12.483 1.00 89.12 80 ARG A CA 1
ATOM 604 C C . ARG A 1 80 ? -1.793 -3.751 -11.077 1.00 89.12 80 ARG A C 1
ATOM 606 O O . ARG A 1 80 ? -2.883 -4.285 -10.911 1.00 89.12 80 ARG A O 1
ATOM 613 N N . ALA A 1 81 ? -0.969 -3.473 -10.070 1.00 91.62 81 ALA A N 1
ATOM 614 C CA . ALA A 1 81 ? -1.327 -3.723 -8.679 1.00 91.62 81 ALA A CA 1
ATOM 615 C C . ALA A 1 81 ? -2.578 -2.920 -8.276 1.00 91.62 81 ALA A C 1
ATOM 617 O O . ALA A 1 81 ? -3.503 -3.477 -7.689 1.00 91.62 81 ALA A O 1
ATOM 618 N N . TRP A 1 82 ? -2.678 -1.656 -8.690 1.00 88.00 82 TRP A N 1
ATOM 619 C CA . TRP A 1 82 ? -3.887 -0.854 -8.496 1.00 88.00 82 TRP A CA 1
ATOM 620 C C . TRP A 1 82 ? -5.112 -1.426 -9.212 1.00 88.00 82 TRP A C 1
ATOM 622 O O . TRP A 1 82 ? -6.170 -1.527 -8.601 1.00 88.00 82 TRP A O 1
ATOM 632 N N . ALA A 1 83 ? -4.972 -1.896 -10.456 1.00 85.56 83 ALA A N 1
ATOM 633 C CA . ALA A 1 83 ? -6.058 -2.585 -11.167 1.00 85.56 83 ALA A CA 1
ATOM 634 C C . ALA A 1 83 ? -6.521 -3.886 -10.472 1.00 85.56 83 ALA A C 1
ATOM 636 O O . ALA A 1 83 ? -7.582 -4.420 -10.789 1.00 85.56 83 ALA A O 1
ATOM 637 N N . ARG A 1 84 ? -5.729 -4.399 -9.524 1.00 88.00 84 ARG A N 1
ATOM 638 C CA . ARG A 1 84 ? -6.028 -5.556 -8.671 1.00 88.00 84 ARG A CA 1
ATOM 639 C C . ARG A 1 84 ? -6.370 -5.158 -7.227 1.00 88.00 84 ARG A C 1
ATOM 641 O O . ARG A 1 84 ? -6.344 -6.010 -6.346 1.00 88.00 84 ARG A O 1
ATOM 648 N N . ASN A 1 85 ? -6.710 -3.887 -6.992 1.00 87.00 85 ASN A N 1
ATOM 649 C CA . ASN A 1 85 ? -7.100 -3.320 -5.696 1.00 87.00 85 ASN A CA 1
ATOM 650 C C . ASN A 1 85 ? -6.025 -3.402 -4.595 1.00 87.00 85 ASN A C 1
ATOM 652 O O . ASN A 1 85 ? -6.353 -3.376 -3.409 1.00 87.00 85 ASN A O 1
ATOM 656 N N . PHE A 1 86 ? -4.741 -3.478 -4.955 1.00 91.56 86 PHE A N 1
ATOM 657 C CA . PHE A 1 86 ? -3.664 -3.338 -3.973 1.00 91.56 86 PHE A CA 1
ATOM 658 C C . PHE A 1 86 ? -3.434 -1.869 -3.615 1.00 91.56 86 PHE A C 1
ATOM 660 O O . PHE A 1 86 ? -3.489 -0.993 -4.477 1.00 91.56 86 PHE A O 1
ATOM 667 N N . ALA A 1 87 ? -3.073 -1.611 -2.360 1.00 92.00 87 ALA A N 1
ATOM 668 C CA . ALA A 1 87 ? -2.392 -0.377 -1.990 1.00 92.00 87 ALA A CA 1
ATOM 669 C C . ALA A 1 87 ? -0.910 -0.472 -2.384 1.00 92.00 87 ALA A C 1
ATOM 671 O O . ALA A 1 87 ? -0.285 -1.526 -2.240 1.00 92.00 87 ALA A O 1
ATOM 672 N N . VAL A 1 88 ? -0.332 0.621 -2.881 1.00 93.25 88 VAL A N 1
ATOM 673 C CA . VAL A 1 88 ? 1.068 0.663 -3.321 1.00 93.25 88 VAL A CA 1
ATOM 674 C C . VAL A 1 88 ? 1.750 1.908 -2.780 1.00 93.25 88 VAL A C 1
ATOM 676 O O . VAL A 1 88 ? 1.237 3.013 -2.927 1.00 93.25 88 VAL A O 1
ATOM 679 N N . ALA A 1 89 ? 2.942 1.739 -2.212 1.00 94.31 89 ALA A N 1
ATOM 680 C CA . ALA A 1 89 ? 3.832 2.839 -1.866 1.00 94.31 89 ALA A CA 1
ATOM 681 C C . ALA A 1 89 ? 5.055 2.829 -2.786 1.00 94.31 89 ALA A C 1
ATOM 683 O O . ALA A 1 89 ? 5.768 1.827 -2.884 1.00 94.31 89 ALA A O 1
ATOM 684 N N . LYS A 1 90 ? 5.320 3.957 -3.451 1.00 91.88 90 LYS A N 1
ATOM 685 C CA . LYS A 1 90 ? 6.547 4.158 -4.229 1.00 91.88 90 LYS A CA 1
ATOM 686 C C . LYS A 1 90 ? 7.487 5.071 -3.455 1.00 91.88 90 LYS A C 1
ATOM 688 O O . LYS A 1 90 ? 7.122 6.187 -3.101 1.00 91.88 90 LYS A O 1
ATOM 693 N N . VAL A 1 91 ? 8.713 4.609 -3.230 1.00 93.00 91 VAL A N 1
ATOM 694 C CA . VAL A 1 91 ? 9.731 5.342 -2.469 1.00 93.00 91 VAL A CA 1
ATOM 695 C C . VAL A 1 91 ? 11.028 5.372 -3.264 1.00 93.00 91 VAL A C 1
ATOM 697 O O . VAL A 1 91 ? 11.540 4.323 -3.653 1.00 93.00 91 VAL A O 1
ATOM 700 N N . ASP A 1 92 ? 11.554 6.572 -3.509 1.00 91.81 92 ASP A N 1
ATOM 701 C CA . ASP A 1 92 ? 12.902 6.745 -4.046 1.00 91.81 92 ASP A CA 1
ATOM 702 C C . ASP A 1 92 ? 13.895 6.786 -2.890 1.00 91.81 92 ASP A C 1
ATOM 704 O O . ASP A 1 92 ? 13.830 7.660 -2.028 1.00 91.81 92 ASP A O 1
ATOM 708 N N . LEU A 1 93 ? 14.828 5.840 -2.873 1.00 92.94 93 LEU A N 1
ATOM 709 C CA . LEU A 1 93 ? 15.904 5.845 -1.892 1.00 92.94 93 LEU A CA 1
ATOM 710 C C . LEU A 1 93 ? 16.970 6.854 -2.315 1.00 92.94 93 LEU A C 1
ATOM 712 O O . LEU A 1 93 ? 17.478 6.806 -3.437 1.00 92.94 93 LEU A O 1
ATOM 716 N N . SER A 1 94 ? 17.338 7.748 -1.403 1.00 92.75 94 SER A N 1
ATOM 717 C CA . SER A 1 94 ? 18.354 8.771 -1.638 1.00 92.75 94 SER A 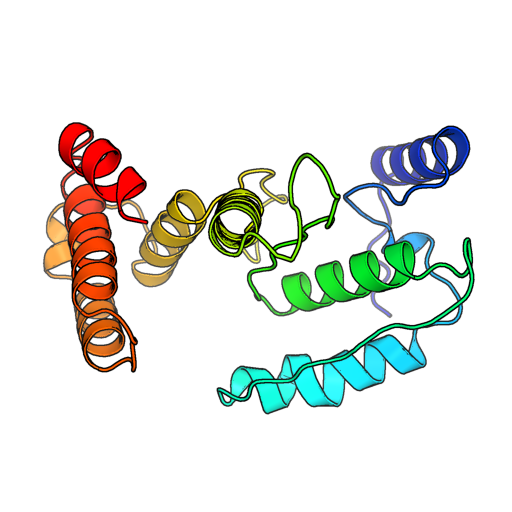CA 1
ATOM 718 C C . SER A 1 94 ? 19.216 8.968 -0.389 1.00 92.75 94 SER A C 1
ATOM 720 O O . SER A 1 94 ? 18.710 8.844 0.722 1.00 92.75 94 SER A O 1
ATOM 722 N N . PRO A 1 95 ? 20.512 9.306 -0.508 1.00 91.00 95 PRO A N 1
ATOM 723 C CA . PRO A 1 95 ? 21.375 9.466 0.667 1.00 91.00 95 PRO A CA 1
ATOM 724 C C . PRO A 1 95 ? 20.939 10.566 1.650 1.00 91.00 95 PRO A C 1
ATOM 726 O O . PRO A 1 95 ? 21.375 10.563 2.797 1.00 91.00 95 PRO A O 1
ATOM 729 N N . VAL A 1 96 ? 20.117 11.522 1.204 1.00 89.06 96 VAL A N 1
ATOM 730 C CA . VAL A 1 96 ? 19.750 12.715 1.981 1.00 89.06 96 VAL A CA 1
ATOM 731 C C . VAL A 1 96 ? 18.325 12.602 2.525 1.00 89.06 96 VAL A C 1
ATOM 733 O O . VAL A 1 96 ? 18.112 12.686 3.739 1.00 89.06 96 VAL A O 1
ATOM 736 N N . GLU A 1 97 ? 17.351 12.389 1.639 1.00 88.44 97 GLU A N 1
ATOM 737 C CA . GLU A 1 97 ? 15.928 12.429 1.992 1.00 88.44 97 GLU A CA 1
ATOM 738 C C . GLU A 1 97 ? 15.448 11.088 2.549 1.00 88.44 97 GLU A C 1
ATOM 740 O O . GLU A 1 97 ? 14.779 11.055 3.581 1.00 88.44 97 GLU A O 1
ATOM 745 N N . THR A 1 98 ? 15.830 9.972 1.921 1.00 93.12 98 THR A N 1
ATOM 746 C CA . THR A 1 98 ? 15.386 8.627 2.325 1.00 93.12 98 THR A CA 1
ATOM 747 C C . THR A 1 98 ? 16.542 7.624 2.268 1.00 93.12 98 THR A C 1
ATOM 749 O O . THR A 1 98 ? 16.589 6.763 1.382 1.00 93.12 98 THR A O 1
ATOM 752 N N . PRO A 1 99 ? 17.528 7.752 3.176 1.00 93.81 99 PRO A N 1
ATOM 753 C CA . PRO A 1 99 ? 18.695 6.892 3.162 1.00 93.81 99 PRO A CA 1
ATOM 754 C C . PRO A 1 99 ? 18.322 5.500 3.668 1.00 93.81 99 PRO A C 1
ATOM 756 O O . PRO A 1 99 ? 17.676 5.349 4.701 1.00 93.81 99 PRO A O 1
ATOM 759 N N . TYR A 1 100 ? 18.753 4.468 2.943 1.00 91.06 100 TYR A N 1
ATOM 760 C CA . TYR A 1 100 ? 18.366 3.081 3.223 1.00 91.06 100 TYR A CA 1
ATOM 761 C C . TYR A 1 100 ? 18.801 2.579 4.613 1.00 91.06 100 TYR A C 1
ATOM 763 O O . TYR A 1 100 ? 18.175 1.688 5.179 1.00 91.06 100 TYR A O 1
ATOM 771 N N . ASN A 1 101 ? 19.864 3.153 5.181 1.00 94.25 101 ASN A N 1
ATOM 772 C CA . ASN A 1 101 ? 20.345 2.812 6.520 1.00 94.25 101 ASN A CA 1
ATOM 773 C C . ASN A 1 101 ? 19.556 3.492 7.658 1.00 94.25 101 ASN A C 1
ATOM 775 O O . ASN A 1 101 ? 19.788 3.157 8.817 1.00 94.25 101 ASN A O 1
ATOM 779 N N . ASP A 1 102 ? 18.634 4.411 7.356 1.00 95.44 102 ASP A N 1
ATOM 780 C CA . ASP A 1 102 ? 17.708 5.010 8.320 1.00 95.44 102 ASP A CA 1
ATOM 781 C C . ASP A 1 102 ? 16.301 4.441 8.090 1.00 95.44 102 ASP A C 1
ATOM 783 O O . ASP A 1 102 ? 15.488 4.980 7.333 1.00 95.44 102 ASP A O 1
ATOM 787 N N . GLN A 1 103 ? 16.010 3.321 8.756 1.00 92.31 103 GLN A N 1
ATOM 788 C CA . GLN A 1 103 ? 14.731 2.619 8.617 1.00 92.31 103 GLN A CA 1
ATOM 789 C C . GLN A 1 103 ? 13.530 3.499 8.990 1.00 92.31 103 GLN A C 1
ATOM 791 O O . GLN A 1 103 ? 12.459 3.339 8.407 1.00 92.31 103 GLN A O 1
ATOM 796 N N . ARG A 1 104 ? 13.703 4.466 9.904 1.00 93.12 104 ARG A N 1
ATOM 797 C CA . ARG A 1 104 ? 12.635 5.394 10.297 1.00 93.12 104 ARG A CA 1
ATOM 798 C C . ARG A 1 104 ? 12.255 6.306 9.135 1.00 93.12 104 ARG A C 1
ATOM 800 O O . ARG A 1 104 ? 11.072 6.464 8.856 1.00 93.12 104 ARG A O 1
ATOM 807 N N . LYS A 1 105 ? 13.238 6.876 8.430 1.00 95.00 105 LYS A N 1
ATOM 808 C CA . LYS A 1 105 ? 12.972 7.705 7.241 1.00 95.00 105 LYS A CA 1
ATOM 809 C C . LYS A 1 105 ? 12.363 6.900 6.096 1.00 95.00 105 LYS A C 1
ATOM 811 O O . LYS A 1 105 ? 11.488 7.408 5.402 1.00 95.00 105 LYS A O 1
ATOM 816 N N . VAL A 1 106 ? 12.803 5.654 5.903 1.00 95.25 106 VAL A N 1
ATOM 817 C CA . VAL A 1 106 ? 12.206 4.755 4.900 1.00 95.25 106 VAL A CA 1
ATOM 818 C C . VAL A 1 106 ? 10.741 4.482 5.234 1.00 95.25 106 VAL A C 1
ATOM 820 O O . VAL A 1 106 ? 9.890 4.633 4.361 1.00 95.25 106 VAL A O 1
ATOM 823 N N . TYR A 1 107 ? 10.433 4.151 6.490 1.00 93.44 107 TYR A N 1
ATOM 824 C CA . TYR A 1 107 ? 9.058 3.964 6.948 1.00 93.44 107 TYR A CA 1
ATOM 825 C C . TYR A 1 107 ? 8.212 5.226 6.743 1.00 93.44 107 TYR A C 1
ATOM 827 O O . TYR A 1 107 ? 7.144 5.151 6.147 1.00 93.44 107 TYR A O 1
ATOM 835 N N . GLU A 1 108 ? 8.716 6.394 7.149 1.00 93.31 108 GLU A N 1
ATOM 836 C CA . GLU A 1 108 ? 8.028 7.679 6.978 1.00 93.31 108 GLU A CA 1
ATOM 837 C C . GLU A 1 108 ? 7.716 7.966 5.497 1.00 93.31 108 GLU A C 1
ATOM 839 O O . GLU A 1 108 ? 6.642 8.467 5.161 1.00 93.31 108 GLU A O 1
ATOM 844 N N . ALA A 1 109 ? 8.631 7.619 4.588 1.00 94.81 109 ALA A N 1
ATOM 845 C CA . ALA A 1 109 ? 8.407 7.743 3.153 1.00 94.81 109 ALA A CA 1
ATOM 846 C C . ALA A 1 109 ? 7.355 6.746 2.636 1.00 94.81 109 ALA A C 1
ATOM 848 O O . ALA A 1 109 ? 6.499 7.133 1.842 1.00 94.81 109 ALA A O 1
ATOM 849 N N . VAL A 1 110 ? 7.378 5.489 3.097 1.00 95.25 110 VAL A N 1
ATOM 850 C CA . VAL A 1 110 ? 6.363 4.478 2.749 1.00 95.25 110 VAL A CA 1
ATOM 851 C C . VAL A 1 110 ? 4.983 4.917 3.230 1.00 95.25 110 VAL A C 1
ATOM 853 O O . VAL A 1 110 ? 4.052 4.967 2.430 1.00 95.25 110 VAL A O 1
ATOM 856 N N . ALA A 1 111 ? 4.862 5.283 4.508 1.00 94.31 111 ALA A N 1
ATOM 857 C CA . ALA A 1 111 ? 3.610 5.709 5.116 1.00 94.31 111 ALA A CA 1
ATOM 858 C C . ALA A 1 111 ? 3.035 6.944 4.414 1.00 94.31 111 ALA A C 1
ATOM 860 O O . ALA A 1 111 ? 1.835 7.001 4.188 1.00 94.31 111 ALA A O 1
ATOM 861 N N . ARG A 1 112 ? 3.869 7.907 4.004 1.00 92.69 112 ARG A N 1
ATOM 862 C CA . ARG A 1 112 ? 3.431 9.115 3.282 1.00 92.69 112 ARG A CA 1
ATOM 863 C C . ARG A 1 112 ? 2.994 8.843 1.841 1.00 92.69 112 ARG A C 1
ATOM 865 O O . ARG A 1 112 ? 2.041 9.455 1.364 1.00 92.69 112 ARG A O 1
ATOM 872 N N . ASN A 1 113 ? 3.700 7.948 1.151 1.00 92.56 113 ASN A N 1
ATOM 873 C CA . ASN A 1 113 ? 3.507 7.687 -0.278 1.00 92.56 113 ASN A CA 1
ATOM 874 C C . ASN A 1 113 ? 2.578 6.499 -0.559 1.00 92.56 113 ASN A C 1
ATOM 876 O O . ASN A 1 113 ? 2.496 6.060 -1.708 1.00 92.56 113 ASN A O 1
ATOM 880 N N . LEU A 1 114 ? 1.916 5.948 0.463 1.00 93.62 114 LEU A N 1
ATOM 881 C CA . LEU A 1 114 ? 0.939 4.880 0.297 1.00 93.62 114 LEU A CA 1
ATOM 882 C C . LEU A 1 114 ? -0.282 5.418 -0.451 1.00 93.62 114 LEU A C 1
ATOM 884 O O . LEU A 1 114 ? -0.936 6.347 0.015 1.00 93.62 114 LEU A O 1
ATOM 888 N N . ILE A 1 115 ? -0.572 4.835 -1.608 1.00 89.00 115 ILE A N 1
ATOM 889 C CA . ILE A 1 115 ? -1.702 5.202 -2.458 1.00 89.00 115 ILE A CA 1
ATOM 890 C C . ILE A 1 115 ? -2.556 3.966 -2.694 1.00 89.00 115 ILE A C 1
ATOM 892 O O . ILE A 1 115 ? -2.051 2.879 -2.995 1.00 89.00 115 ILE A O 1
ATOM 896 N N . TRP A 1 116 ? -3.861 4.162 -2.613 1.00 84.31 116 TRP A N 1
ATOM 897 C CA . TRP A 1 116 ? -4.882 3.183 -2.939 1.00 84.31 116 TRP A CA 1
ATOM 898 C C . TRP A 1 116 ? -5.971 3.885 -3.757 1.00 84.31 116 TRP A C 1
ATOM 900 O O . TRP A 1 116 ? -6.182 5.088 -3.617 1.00 84.31 116 TRP A O 1
ATOM 910 N N . HIS A 1 117 ? -6.616 3.143 -4.650 1.00 74.12 117 HIS A N 1
ATOM 911 C CA . HIS A 1 117 ? -7.674 3.659 -5.508 1.00 74.12 117 HIS A CA 1
ATOM 912 C C . HIS A 1 117 ? -8.951 2.857 -5.284 1.00 74.12 117 HIS A C 1
ATOM 914 O O . HIS A 1 117 ? -8.907 1.624 -5.217 1.00 74.12 117 HIS A O 1
ATOM 920 N N . GLU A 1 118 ? -10.082 3.553 -5.197 1.00 61.88 118 GLU A N 1
ATOM 921 C CA . GLU A 1 118 ? -11.390 2.915 -5.282 1.00 61.88 118 GLU A CA 1
ATOM 922 C C . GLU A 1 118 ? -11.649 2.434 -6.711 1.00 61.88 118 GLU A C 1
ATOM 924 O O . GLU A 1 118 ? -11.222 3.057 -7.683 1.00 61.88 118 GLU A O 1
ATOM 929 N N . THR A 1 119 ? -12.340 1.301 -6.840 1.00 53.62 119 THR A N 1
ATOM 930 C CA . THR A 1 119 ? -12.583 0.637 -8.129 1.00 53.62 119 THR A CA 1
ATOM 931 C C . THR A 1 119 ? -13.401 1.506 -9.100 1.00 53.62 119 THR A C 1
ATOM 933 O O . THR A 1 119 ? -13.246 1.346 -10.309 1.00 53.62 119 THR A O 1
ATOM 936 N N . ASP A 1 120 ? -14.195 2.455 -8.584 1.00 52.66 120 ASP A N 1
ATOM 937 C CA . ASP A 1 120 ? -15.134 3.279 -9.363 1.00 52.66 120 ASP A CA 1
ATOM 938 C C . ASP A 1 120 ? -14.908 4.803 -9.255 1.00 52.66 120 ASP A C 1
ATOM 940 O O . ASP A 1 120 ? -15.583 5.572 -9.946 1.00 52.66 120 ASP A O 1
ATOM 944 N N . GLU A 1 121 ? -13.951 5.275 -8.446 1.00 52.47 121 GLU A N 1
ATOM 945 C CA . GLU A 1 121 ? -13.635 6.706 -8.376 1.00 52.47 121 GLU A CA 1
ATOM 946 C C . GLU A 1 121 ? -12.590 7.121 -9.416 1.00 52.47 121 GLU A C 1
ATOM 948 O O . GLU A 1 121 ? -11.657 6.391 -9.766 1.00 52.47 121 GLU A O 1
ATOM 953 N N . ALA A 1 122 ? -12.709 8.361 -9.896 1.00 51.19 122 ALA A N 1
ATOM 954 C CA . ALA A 1 122 ? -11.612 9.003 -10.599 1.00 51.19 122 ALA A CA 1
ATOM 955 C C . ALA A 1 122 ? -10.401 9.051 -9.654 1.00 51.19 122 ALA A C 1
ATOM 957 O O . ALA A 1 122 ? -10.471 9.726 -8.637 1.00 51.19 122 ALA A O 1
ATOM 958 N N . PHE A 1 123 ? -9.320 8.342 -10.006 1.00 53.78 123 PHE A N 1
ATOM 959 C CA . PHE A 1 123 ? -8.037 8.284 -9.291 1.00 53.78 123 PHE A CA 1
ATOM 960 C C . PHE A 1 123 ? -7.791 9.494 -8.364 1.00 53.78 123 PHE A C 1
ATOM 962 O O . PHE A 1 123 ? -7.420 10.575 -8.846 1.00 53.78 123 PHE A O 1
ATOM 969 N N . SER A 1 124 ? -7.998 9.302 -7.055 1.00 58.00 124 SER A N 1
ATOM 970 C CA . SER A 1 124 ? -7.645 10.280 -6.022 1.00 58.00 124 SER A CA 1
ATOM 971 C C . SER A 1 124 ? -6.119 10.376 -5.915 1.00 58.00 124 SER A C 1
ATOM 973 O O . SER A 1 124 ? -5.430 9.354 -5.889 1.00 58.00 124 SER A O 1
ATOM 975 N N . ASP A 1 125 ? -5.585 11.603 -5.893 1.00 64.69 125 ASP A N 1
ATOM 976 C CA . ASP A 1 125 ? -4.165 11.872 -5.602 1.00 64.69 125 ASP A CA 1
ATOM 977 C C . ASP A 1 125 ? -3.888 11.886 -4.088 1.00 64.69 125 ASP A C 1
ATOM 979 O O . ASP A 1 125 ? -2.781 12.212 -3.656 1.00 64.69 125 ASP A O 1
ATOM 983 N N . GLU A 1 126 ? -4.885 11.560 -3.264 1.00 76.44 126 GLU A N 1
ATOM 984 C CA . GLU A 1 126 ? -4.689 11.460 -1.829 1.00 76.44 126 GLU A CA 1
ATOM 985 C C . GLU A 1 126 ? -3.804 10.254 -1.503 1.00 76.44 126 GLU A C 1
ATOM 987 O O . GLU A 1 126 ? -4.036 9.122 -1.933 1.00 76.44 126 GLU A O 1
ATOM 992 N N . SER A 1 127 ? -2.765 10.515 -0.719 1.00 87.69 127 SER A N 1
ATOM 993 C CA . SER A 1 127 ? -1.805 9.518 -0.274 1.00 87.69 127 SER A CA 1
ATOM 994 C C . SER A 1 127 ? -1.627 9.607 1.232 1.00 87.69 127 SER A C 1
ATOM 996 O O . SER A 1 127 ? -1.877 10.641 1.855 1.00 87.69 127 SER A O 1
ATOM 998 N N . GLY A 1 128 ? -1.158 8.519 1.821 1.00 92.88 128 GLY A N 1
ATOM 999 C CA . GLY A 1 128 ? -0.838 8.463 3.233 1.00 92.88 128 GLY A CA 1
ATOM 1000 C C . GLY A 1 128 ? -1.482 7.276 3.927 1.00 92.88 128 GLY A C 1
ATOM 1001 O O . GLY A 1 128 ? -2.588 6.854 3.594 1.00 92.88 128 GLY A O 1
ATOM 1002 N N . LEU A 1 129 ? -0.802 6.776 4.953 1.00 93.81 129 LEU A N 1
ATOM 1003 C CA . LEU A 1 129 ? -1.289 5.703 5.808 1.00 93.81 129 LEU A CA 1
ATOM 1004 C C . LEU A 1 129 ? -2.633 6.066 6.449 1.00 93.81 129 LEU A C 1
ATOM 1006 O O . LEU A 1 129 ? -3.560 5.270 6.407 1.00 93.81 129 LEU A O 1
ATOM 1010 N N . THR A 1 130 ? -2.770 7.280 6.981 1.00 92.56 130 THR A N 1
ATOM 1011 C CA . THR A 1 130 ? -4.019 7.758 7.595 1.00 92.56 130 THR A CA 1
ATOM 1012 C C . THR A 1 130 ? -5.182 7.766 6.609 1.00 92.56 130 THR A C 1
ATOM 1014 O O . THR A 1 130 ? -6.260 7.268 6.931 1.00 92.56 130 THR A O 1
ATOM 1017 N N . ARG A 1 131 ? -4.954 8.254 5.382 1.00 90.44 131 ARG A N 1
ATOM 1018 C CA . ARG A 1 131 ? -5.979 8.241 4.335 1.00 90.44 131 ARG A CA 1
ATOM 1019 C C . ARG A 1 131 ? -6.352 6.821 3.925 1.00 90.44 131 ARG A C 1
ATOM 1021 O O . ARG A 1 131 ? -7.534 6.526 3.791 1.00 90.44 131 ARG A O 1
ATOM 1028 N N . PHE A 1 132 ? -5.363 5.942 3.773 1.00 91.94 132 PHE A N 1
ATOM 1029 C CA . PHE A 1 132 ? -5.596 4.530 3.481 1.00 91.94 132 PHE A CA 1
ATOM 1030 C C . PHE A 1 132 ? -6.434 3.848 4.570 1.00 91.94 132 PHE A C 1
ATOM 1032 O O . PHE A 1 132 ? -7.364 3.110 4.249 1.00 91.94 132 PHE A O 1
ATOM 1039 N N . LEU A 1 133 ? -6.150 4.117 5.848 1.00 93.00 133 LEU A N 1
ATOM 1040 C CA . LEU A 1 133 ? -6.944 3.599 6.962 1.00 93.00 133 LEU A CA 1
ATOM 1041 C C . LEU A 1 133 ? -8.384 4.119 6.893 1.00 93.00 133 LEU A C 1
ATOM 1043 O O . LEU A 1 133 ? -9.314 3.316 6.905 1.00 93.00 133 LEU A O 1
ATOM 1047 N N . GLN A 1 134 ? -8.575 5.433 6.759 1.00 91.25 134 GLN A N 1
ATOM 1048 C CA . GLN A 1 134 ? -9.908 6.027 6.648 1.00 91.25 134 GLN A CA 1
ATOM 1049 C C . GLN A 1 134 ? -10.710 5.411 5.494 1.00 91.25 134 GLN A C 1
ATOM 1051 O O . GLN A 1 134 ? -11.811 4.915 5.719 1.00 91.25 134 GLN A O 1
ATOM 1056 N N . GLY A 1 135 ? -10.129 5.362 4.295 1.00 89.44 135 GLY A N 1
ATOM 1057 C CA . GLY A 1 135 ? -10.786 4.786 3.124 1.00 89.44 135 GLY A CA 1
ATOM 1058 C C . GLY A 1 135 ? -11.063 3.288 3.259 1.00 89.44 135 GLY A C 1
ATOM 1059 O O . GLY A 1 135 ? -12.101 2.803 2.822 1.00 89.44 135 GLY A O 1
ATOM 1060 N N . THR A 1 136 ? -10.191 2.539 3.944 1.00 90.44 136 THR A N 1
ATOM 1061 C CA . THR A 1 136 ? -10.441 1.123 4.258 1.00 90.44 136 THR A CA 1
ATOM 1062 C C . THR A 1 136 ? -11.678 0.962 5.140 1.00 90.44 136 THR A C 1
ATOM 1064 O O . THR A 1 136 ? -12.505 0.089 4.873 1.00 90.44 136 THR A O 1
ATOM 1067 N N . LEU A 1 137 ? -11.825 1.801 6.169 1.00 92.69 137 LEU A N 1
ATOM 1068 C CA . LEU A 1 137 ? -12.985 1.771 7.057 1.00 92.69 137 LEU A CA 1
ATOM 1069 C C . LEU A 1 137 ? -14.270 2.165 6.315 1.00 92.69 137 LEU A C 1
ATOM 1071 O O . LEU A 1 137 ? -15.258 1.435 6.391 1.00 92.69 137 LEU A O 1
ATOM 1075 N N . GLU A 1 138 ? -14.241 3.273 5.571 1.00 90.69 138 GLU A N 1
ATOM 1076 C CA . GLU A 1 138 ? -15.364 3.753 4.752 1.00 90.69 138 GLU A CA 1
ATOM 1077 C C . GLU A 1 138 ? -15.817 2.677 3.752 1.00 90.69 138 GLU A C 1
ATOM 1079 O O . GLU A 1 138 ? -17.011 2.390 3.644 1.00 90.69 138 GLU A O 1
ATOM 1084 N N . ARG A 1 139 ? -14.866 1.990 3.104 1.00 88.25 139 ARG A N 1
ATOM 1085 C CA . ARG A 1 139 ? -15.139 0.889 2.172 1.00 88.25 139 ARG A CA 1
ATOM 1086 C C . ARG A 1 139 ? -15.768 -0.328 2.844 1.00 88.25 139 ARG A C 1
ATOM 1088 O O . ARG A 1 139 ? -16.659 -0.944 2.269 1.00 88.25 139 ARG A O 1
ATOM 1095 N N . ILE A 1 140 ? -15.275 -0.719 4.019 1.00 91.12 140 ILE A N 1
ATOM 1096 C CA . ILE A 1 140 ? -15.774 -1.902 4.739 1.00 91.12 140 ILE A CA 1
ATOM 1097 C C . ILE A 1 140 ? -17.201 -1.675 5.229 1.00 91.12 140 ILE A C 1
ATOM 1099 O O . ILE A 1 140 ? -18.023 -2.578 5.133 1.00 91.12 140 ILE A O 1
ATOM 1103 N N . VAL A 1 141 ? -17.491 -0.478 5.734 1.00 91.81 141 VAL A N 1
ATOM 1104 C CA . VAL A 1 141 ? -18.812 -0.117 6.268 1.00 91.81 141 VAL A CA 1
ATOM 1105 C C . VAL A 1 141 ? -19.781 0.272 5.141 1.00 91.81 141 VAL A C 1
ATOM 1107 O O . VAL A 1 141 ? -20.994 0.162 5.295 1.00 91.81 141 VAL A O 1
ATOM 1110 N N . GLY A 1 142 ? -19.265 0.672 3.975 1.00 85.94 142 GLY A N 1
ATOM 1111 C CA . GLY A 1 142 ? -20.061 0.954 2.780 1.00 85.94 142 GLY A CA 1
ATOM 1112 C C . GLY A 1 142 ? -20.829 2.277 2.842 1.00 85.94 142 GLY A C 1
ATOM 1113 O O . GLY A 1 142 ? -21.894 2.393 2.234 1.00 85.94 142 GLY A O 1
ATOM 1114 N N . GLY A 1 143 ? -20.327 3.271 3.581 1.00 79.94 143 GLY A N 1
ATOM 1115 C CA . GLY A 1 143 ? -21.002 4.558 3.738 1.00 79.94 143 GLY A CA 1
ATOM 1116 C C . GLY A 1 143 ? -20.294 5.536 4.674 1.00 79.94 143 GLY A C 1
ATOM 1117 O O . GLY A 1 143 ? -19.175 5.303 5.129 1.00 79.94 143 GLY A O 1
ATOM 1118 N N . SER A 1 144 ? -20.967 6.654 4.957 1.00 86.06 144 SER A N 1
ATOM 1119 C CA . SER A 1 144 ? -20.458 7.685 5.865 1.00 86.06 144 SER A CA 1
ATOM 1120 C C . SER A 1 144 ? -20.344 7.167 7.297 1.00 86.06 144 SER A C 1
ATOM 1122 O O . SER A 1 144 ? -21.252 6.513 7.813 1.00 86.06 144 SER A O 1
ATOM 1124 N N . LEU A 1 145 ? -19.238 7.511 7.953 1.00 91.44 145 LEU A N 1
ATOM 1125 C CA . LEU A 1 145 ? -18.973 7.113 9.330 1.00 91.44 145 LEU A CA 1
ATOM 1126 C C . LEU A 1 145 ? -19.920 7.831 10.296 1.00 91.44 145 LEU A C 1
ATOM 1128 O O . LEU A 1 145 ? -20.148 9.037 10.193 1.00 91.44 145 LEU A O 1
ATOM 1132 N N . SER A 1 146 ? -20.473 7.084 11.248 1.00 93.56 146 SER A N 1
ATOM 1133 C CA . SER A 1 146 ? -21.336 7.620 12.299 1.00 93.56 146 SER A CA 1
ATOM 1134 C C . SER A 1 146 ? -21.248 6.760 13.555 1.00 93.56 146 SER A C 1
ATOM 1136 O O . SER A 1 146 ? -20.730 5.649 13.523 1.00 93.56 146 SER A O 1
ATOM 1138 N N . LEU A 1 147 ? -21.807 7.217 14.676 1.00 94.06 147 LEU A N 1
ATOM 1139 C CA . LEU A 1 147 ? -21.788 6.432 15.918 1.00 94.06 147 LEU A CA 1
ATOM 1140 C C . LEU A 1 147 ? -22.461 5.050 15.788 1.00 94.06 147 LEU A C 1
ATOM 1142 O O . LEU A 1 147 ? -22.131 4.148 16.559 1.00 94.06 147 LEU A O 1
ATOM 1146 N N . GLU A 1 148 ? -23.357 4.860 14.814 1.00 92.94 148 GLU A N 1
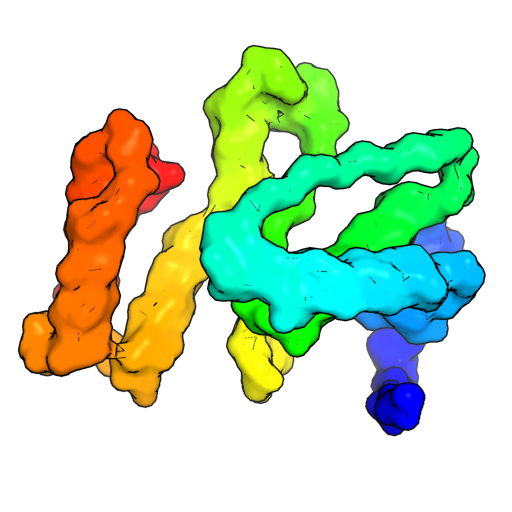ATOM 1147 C CA . GLU A 1 148 ? -23.959 3.554 14.509 1.00 92.94 148 GLU A CA 1
ATOM 1148 C C . GLU A 1 148 ? -22.931 2.561 13.944 1.00 92.94 148 GLU A C 1
ATOM 1150 O O . GLU A 1 148 ? -23.051 1.360 14.183 1.00 92.94 148 GLU A O 1
ATOM 1155 N N . THR A 1 149 ? -21.857 3.046 13.308 1.00 94.19 149 THR A N 1
ATOM 1156 C CA . THR A 1 149 ? -20.747 2.226 12.801 1.00 94.19 149 THR A CA 1
ATOM 1157 C C . THR A 1 149 ? -20.095 1.384 13.903 1.00 94.19 149 THR A C 1
ATOM 1159 O O . THR A 1 149 ? -19.677 0.262 13.644 1.00 94.19 149 THR A O 1
ATOM 1162 N N . LEU A 1 150 ? -20.084 1.843 15.164 1.00 92.44 150 LEU A N 1
ATOM 1163 C CA . LEU A 1 150 ? -19.572 1.048 16.297 1.00 92.44 150 LEU A CA 1
ATOM 1164 C C . LEU A 1 150 ? -20.379 -0.243 16.539 1.00 92.44 150 LEU A C 1
ATOM 1166 O O . LEU A 1 150 ? -19.907 -1.178 17.193 1.00 92.44 150 LEU A O 1
ATOM 1170 N N . GLN A 1 151 ? -21.622 -0.288 16.061 1.00 93.31 151 GLN A N 1
ATOM 1171 C CA . GLN A 1 151 ? -22.506 -1.443 16.172 1.00 93.31 151 GLN A CA 1
ATOM 1172 C C . GLN A 1 151 ? -22.556 -2.280 14.891 1.00 93.31 151 GLN A C 1
ATOM 1174 O O . GLN A 1 151 ? -23.117 -3.378 14.928 1.00 93.31 151 GLN A O 1
ATOM 1179 N N . ASP A 1 152 ? -21.948 -1.801 13.804 1.00 94.75 152 ASP A N 1
ATOM 1180 C CA . ASP A 1 152 ? -21.930 -2.476 12.513 1.00 94.75 152 ASP A CA 1
ATOM 1181 C C . ASP A 1 152 ? -21.194 -3.832 12.614 1.00 94.75 152 ASP A C 1
ATOM 1183 O O . ASP A 1 152 ? -20.051 -3.887 13.091 1.00 94.75 152 ASP A O 1
ATOM 1187 N N . PRO A 1 153 ? -21.816 -4.948 12.181 1.00 95.44 153 PRO A N 1
ATOM 1188 C CA . PRO A 1 153 ? -21.166 -6.255 12.147 1.00 95.44 153 PRO A CA 1
ATOM 1189 C C . PRO A 1 153 ? -19.850 -6.282 11.356 1.00 95.44 153 PRO A C 1
ATOM 1191 O O . PRO A 1 153 ? -18.932 -7.000 11.747 1.00 95.44 153 PRO A O 1
ATOM 1194 N N . LEU A 1 154 ? -19.737 -5.509 10.272 1.00 95.38 154 LEU A N 1
ATOM 1195 C CA . LEU A 1 154 ? -18.537 -5.435 9.434 1.00 95.38 154 LEU A CA 1
ATOM 1196 C C . LEU A 1 154 ? -17.405 -4.690 10.141 1.00 95.38 154 LEU A C 1
ATOM 1198 O O . LEU A 1 154 ? -16.257 -5.130 10.087 1.00 95.38 154 LEU A O 1
ATOM 1202 N N . TYR A 1 155 ? -17.723 -3.616 10.869 1.00 95.44 155 TYR A N 1
ATOM 1203 C CA . TYR A 1 155 ? -16.740 -2.936 11.712 1.00 95.44 155 TYR A CA 1
ATOM 1204 C C . TYR A 1 155 ? -16.223 -3.859 12.822 1.00 95.44 155 TYR A C 1
ATOM 1206 O O . TYR A 1 155 ? -15.017 -3.945 13.040 1.00 95.44 155 TYR A O 1
ATOM 1214 N N . ARG A 1 156 ? -17.110 -4.614 13.484 1.00 95.56 156 ARG A N 1
ATOM 1215 C CA . ARG A 1 156 ? -16.701 -5.600 14.500 1.00 95.56 156 ARG A CA 1
ATOM 1216 C C . ARG A 1 156 ? -15.811 -6.693 13.914 1.00 95.56 156 ARG A C 1
ATOM 1218 O O . ARG A 1 156 ? -14.765 -6.978 14.480 1.00 95.56 156 ARG A O 1
ATOM 1225 N N . ALA A 1 157 ? -16.169 -7.235 12.749 1.00 96.00 157 ALA A N 1
ATOM 1226 C CA . ALA A 1 157 ? -15.347 -8.228 12.061 1.00 96.00 157 ALA A CA 1
ATOM 1227 C C . ALA A 1 157 ? -13.962 -7.679 11.669 1.00 96.00 157 ALA A C 1
ATOM 1229 O O . ALA A 1 157 ? -12.969 -8.405 11.741 1.00 96.00 157 ALA A O 1
ATOM 1230 N N . LEU A 1 158 ? -13.873 -6.400 11.281 1.00 95.25 158 LEU A N 1
ATOM 1231 C CA . LEU A 1 158 ? -12.595 -5.725 11.042 1.00 95.25 158 LEU A CA 1
ATOM 1232 C C . LEU A 1 158 ? -11.759 -5.649 12.324 1.00 95.25 158 LEU A C 1
ATOM 1234 O O . LEU A 1 158 ? -10.578 -5.987 12.287 1.00 95.25 158 LEU A O 1
ATOM 1238 N N . VAL A 1 159 ? -12.357 -5.236 13.445 1.00 95.94 159 VAL A N 1
ATOM 1239 C CA . VAL A 1 159 ? -11.676 -5.186 14.748 1.00 95.94 159 VAL A CA 1
ATOM 1240 C C . VAL A 1 159 ? -11.157 -6.570 15.138 1.00 95.94 159 VAL A C 1
ATOM 1242 O O . VAL A 1 159 ? -9.959 -6.706 15.372 1.00 95.94 159 VAL A O 1
ATOM 1245 N N . ASP A 1 160 ? -12.005 -7.600 15.090 1.00 95.94 160 ASP A N 1
ATOM 1246 C CA . ASP A 1 160 ? -11.624 -8.984 15.407 1.00 95.94 160 ASP A CA 1
ATOM 1247 C C . ASP A 1 160 ? -10.462 -9.469 14.516 1.00 95.94 160 ASP A C 1
ATOM 1249 O O . ASP A 1 160 ? -9.519 -10.112 14.981 1.00 95.94 160 ASP A O 1
ATOM 1253 N N . THR A 1 161 ? -10.498 -9.123 13.224 1.00 94.06 161 THR A N 1
ATOM 1254 C CA . THR A 1 161 ? -9.434 -9.466 12.266 1.00 94.06 161 THR A CA 1
ATOM 1255 C C . THR A 1 161 ? -8.119 -8.774 12.616 1.00 94.06 161 THR A C 1
ATOM 1257 O O . THR A 1 161 ? -7.062 -9.401 12.572 1.00 94.06 161 THR A O 1
ATOM 1260 N N . LEU A 1 162 ? -8.166 -7.486 12.965 1.00 93.19 162 LEU A N 1
ATOM 1261 C CA . LEU A 1 162 ? -6.981 -6.711 13.323 1.00 93.19 162 LEU A CA 1
ATOM 1262 C C . LEU A 1 162 ? -6.378 -7.168 14.646 1.00 93.19 162 LEU A C 1
ATOM 1264 O O . LEU A 1 162 ? -5.156 -7.195 14.748 1.00 93.19 162 LEU A O 1
ATOM 1268 N N . GLU A 1 163 ? -7.200 -7.544 15.626 1.00 94.00 163 GLU A N 1
ATOM 1269 C CA . GLU A 1 163 ? -6.753 -8.097 16.909 1.00 94.00 163 GLU A CA 1
ATOM 1270 C C . GLU A 1 163 ? -6.083 -9.468 16.743 1.00 94.00 163 GLU A C 1
ATOM 1272 O O . GLU A 1 163 ? -5.071 -9.745 17.391 1.00 94.00 163 GLU A O 1
ATOM 1277 N N . ALA A 1 164 ? -6.599 -10.305 15.838 1.00 92.44 164 ALA A N 1
ATOM 1278 C CA . ALA A 1 164 ? -6.023 -11.610 15.522 1.00 92.44 164 ALA A CA 1
ATOM 1279 C C . ALA A 1 164 ? -4.782 -11.539 14.610 1.00 92.44 164 ALA A C 1
ATOM 1281 O O . ALA A 1 164 ? -4.042 -12.523 14.502 1.00 92.44 164 ALA A O 1
ATOM 1282 N N . ALA A 1 165 ? -4.551 -10.410 13.935 1.00 90.06 165 ALA A N 1
ATOM 1283 C CA . ALA A 1 165 ? -3.435 -10.253 13.015 1.00 90.06 165 ALA A CA 1
ATOM 1284 C C . ALA A 1 165 ? -2.084 -10.273 13.760 1.00 90.06 165 ALA A C 1
ATOM 1286 O O . ALA A 1 165 ? -1.928 -9.601 14.783 1.00 90.06 165 ALA A O 1
ATOM 1287 N N . PRO A 1 166 ? -1.070 -10.998 13.250 1.00 88.38 166 PRO A N 1
ATOM 1288 C CA . PRO A 1 166 ? 0.261 -10.985 13.842 1.00 88.38 166 PRO A CA 1
ATOM 1289 C C . PRO A 1 166 ? 0.922 -9.621 13.607 1.00 88.38 166 PRO A C 1
ATOM 1291 O O . PRO A 1 166 ? 1.232 -9.257 12.473 1.00 88.38 166 PRO A O 1
ATOM 1294 N N . VAL A 1 167 ? 1.152 -8.869 14.685 1.00 88.38 167 VAL A N 1
ATOM 1295 C CA . VAL A 1 167 ? 1.838 -7.570 14.660 1.00 88.38 167 VAL A CA 1
ATOM 1296 C C . VAL A 1 167 ? 2.976 -7.588 15.676 1.00 88.38 167 VAL A C 1
ATOM 1298 O O . VAL A 1 167 ? 2.772 -7.947 16.834 1.00 88.38 167 VAL A O 1
ATOM 1301 N N . ASP A 1 168 ? 4.170 -7.158 15.262 1.00 87.88 168 ASP A N 1
ATOM 1302 C CA . ASP A 1 168 ? 5.361 -7.147 16.128 1.00 87.88 168 ASP A CA 1
ATOM 1303 C C . ASP A 1 168 ? 5.210 -6.211 17.343 1.00 87.88 168 ASP A C 1
ATOM 1305 O O . ASP A 1 168 ? 5.812 -6.430 18.394 1.00 87.88 168 ASP A O 1
ATOM 1309 N N . SER A 1 169 ? 4.400 -5.154 17.207 1.00 90.44 169 SER A N 1
ATOM 1310 C CA . SER A 1 169 ? 4.152 -4.142 18.237 1.00 90.44 169 SER A CA 1
ATOM 1311 C C . SER A 1 169 ? 2.667 -4.071 18.626 1.00 90.44 169 SER A C 1
ATOM 1313 O O . SER A 1 169 ? 1.863 -3.509 17.874 1.00 90.44 169 SER A O 1
ATOM 1315 N N . PRO A 1 170 ? 2.291 -4.525 19.839 1.00 89.81 170 PRO A N 1
ATOM 1316 C CA . PRO A 1 170 ? 0.927 -4.372 20.360 1.00 89.81 170 PRO A CA 1
ATOM 1317 C C . PRO A 1 170 ? 0.485 -2.907 20.485 1.00 89.81 170 PRO A C 1
ATOM 1319 O O . PRO A 1 170 ? -0.697 -2.586 20.354 1.00 89.81 170 PRO A O 1
ATOM 1322 N N . ALA A 1 171 ? 1.435 -1.992 20.711 1.00 91.56 171 ALA A N 1
ATOM 1323 C CA . ALA A 1 171 ? 1.152 -0.561 20.781 1.00 91.56 171 ALA A CA 1
ATOM 1324 C C . ALA A 1 171 ? 0.709 -0.006 19.419 1.00 91.56 171 ALA A C 1
ATOM 1326 O O . ALA A 1 171 ? -0.194 0.825 19.369 1.00 91.56 171 ALA A O 1
ATOM 1327 N N . TYR A 1 172 ? 1.295 -0.500 18.321 1.00 91.94 172 TYR A N 1
ATOM 1328 C CA . TYR A 1 172 ? 0.903 -0.101 16.968 1.00 91.94 172 TYR A CA 1
ATOM 1329 C C . TYR A 1 172 ? -0.508 -0.594 16.630 1.00 91.94 172 TYR A C 1
ATOM 1331 O O . TYR A 1 172 ? -1.347 0.194 16.208 1.00 91.94 172 TYR A O 1
ATOM 1339 N N . GLN A 1 173 ? -0.809 -1.866 16.911 1.00 93.69 173 GLN A N 1
ATOM 1340 C CA . GLN A 1 173 ? -2.157 -2.427 16.752 1.00 93.69 173 GLN A CA 1
ATOM 1341 C C . GLN A 1 173 ? -3.200 -1.619 17.545 1.00 93.69 173 GLN A C 1
ATOM 1343 O O . GLN A 1 173 ? -4.221 -1.207 16.996 1.00 93.69 173 GLN A O 1
ATOM 1348 N N . THR A 1 174 ? -2.899 -1.305 18.811 1.00 94.19 174 THR A N 1
ATOM 1349 C CA . THR A 1 174 ? -3.752 -0.452 19.655 1.00 94.19 174 THR A CA 1
ATOM 1350 C C . THR A 1 174 ? -3.944 0.944 19.051 1.00 94.19 174 THR A C 1
ATOM 1352 O O . THR A 1 174 ? -5.055 1.470 19.082 1.00 94.19 174 THR A O 1
ATOM 1355 N N . ALA A 1 175 ? -2.894 1.551 18.484 1.00 95.38 175 ALA A N 1
ATOM 1356 C CA . ALA A 1 175 ? -2.987 2.864 17.849 1.00 95.38 175 ALA A CA 1
ATOM 1357 C C . ALA A 1 175 ? -3.902 2.842 16.615 1.00 95.38 175 ALA A C 1
ATOM 1359 O O . ALA A 1 175 ? -4.734 3.735 16.475 1.00 95.38 175 ALA A O 1
ATOM 1360 N N . VAL A 1 176 ? -3.810 1.807 15.770 1.00 95.50 176 VAL A N 1
ATOM 1361 C CA . VAL A 1 176 ? -4.686 1.622 14.597 1.00 95.50 176 VAL A CA 1
ATOM 1362 C C . VAL A 1 176 ? -6.150 1.460 15.023 1.00 95.50 176 VAL A C 1
ATOM 1364 O O . VAL A 1 176 ? -7.023 2.158 14.510 1.00 95.50 176 VAL A O 1
ATOM 1367 N N . LEU A 1 177 ? -6.431 0.594 16.002 1.00 95.88 177 LEU A N 1
ATOM 1368 C CA . LEU A 1 177 ? -7.792 0.389 16.516 1.00 95.88 177 LEU A CA 1
ATOM 1369 C C . LEU A 1 177 ? -8.368 1.673 17.132 1.00 95.88 177 LEU A C 1
ATOM 1371 O O . LEU A 1 177 ? -9.504 2.055 16.847 1.00 95.88 177 LEU A O 1
ATOM 1375 N N . ALA A 1 178 ? -7.564 2.382 17.930 1.00 96.38 178 ALA A N 1
ATOM 1376 C CA . ALA A 1 178 ? -7.951 3.665 18.501 1.00 96.38 178 ALA A CA 1
ATOM 1377 C C . ALA A 1 178 ? -8.159 4.745 17.427 1.00 96.38 178 ALA A C 1
ATOM 1379 O O . ALA A 1 178 ? -8.983 5.638 17.627 1.00 96.38 178 ALA A O 1
ATOM 1380 N N . TYR A 1 179 ? -7.432 4.675 16.305 1.00 97.00 179 TYR A N 1
ATOM 1381 C CA . TYR A 1 179 ? -7.583 5.598 15.182 1.00 97.00 179 TYR A CA 1
ATOM 1382 C C . TYR A 1 179 ? -8.934 5.392 14.494 1.00 97.00 179 TYR A C 1
ATOM 1384 O O . TYR A 1 179 ? -9.628 6.370 14.228 1.00 97.00 179 TYR A O 1
ATOM 1392 N N . PHE A 1 180 ? -9.374 4.143 14.305 1.00 96.56 180 PHE A N 1
ATOM 1393 C CA . PHE A 1 180 ? -10.715 3.859 13.786 1.00 96.56 180 PHE A CA 1
ATOM 1394 C C . PHE A 1 180 ? -11.836 4.334 14.717 1.00 96.56 180 PHE A C 1
ATOM 1396 O O . PHE A 1 180 ? -12.777 4.968 14.246 1.00 96.56 180 PHE A O 1
ATOM 1403 N N . ASP A 1 181 ? -11.736 4.099 16.030 1.00 96.06 181 ASP A N 1
ATOM 1404 C CA . ASP A 1 181 ? -12.720 4.635 16.990 1.00 96.06 181 ASP A CA 1
ATOM 1405 C C . ASP A 1 181 ? -12.753 6.176 16.958 1.00 96.06 181 ASP A C 1
ATOM 1407 O O . ASP A 1 181 ? -13.828 6.778 16.960 1.00 96.06 181 ASP A O 1
ATOM 1411 N N . ALA A 1 182 ? -11.587 6.825 16.849 1.00 96.94 182 ALA A N 1
ATOM 1412 C CA . ALA A 1 182 ? -11.492 8.278 16.730 1.00 96.94 182 ALA A CA 1
ATOM 1413 C C . ALA A 1 182 ? -12.106 8.814 15.423 1.00 96.94 182 ALA A C 1
ATOM 1415 O O . ALA A 1 182 ? -12.755 9.860 15.466 1.00 96.94 182 ALA A O 1
ATOM 1416 N N . LEU A 1 183 ? -11.949 8.097 14.301 1.00 95.69 183 LEU A N 1
ATOM 1417 C CA . LEU A 1 183 ? -12.584 8.432 13.020 1.00 95.69 183 LEU A CA 1
ATOM 1418 C C . LEU A 1 183 ? -14.110 8.366 13.129 1.00 95.69 183 LEU A C 1
ATOM 1420 O O . LEU A 1 183 ? -14.798 9.302 12.740 1.00 95.69 183 LEU A O 1
ATOM 1424 N N . ILE A 1 184 ? -14.641 7.289 13.711 1.00 96.44 184 ILE A N 1
ATOM 1425 C CA . ILE A 1 184 ? -16.091 7.080 13.855 1.00 96.44 184 ILE A CA 1
ATOM 1426 C C . ILE A 1 184 ? -16.736 8.141 14.759 1.00 96.44 184 ILE A C 1
ATOM 1428 O O . ILE A 1 184 ? -17.878 8.549 14.546 1.00 96.44 184 ILE A O 1
ATOM 1432 N N . ARG A 1 185 ? -16.010 8.585 15.788 1.00 95.94 185 ARG A N 1
ATOM 1433 C CA . ARG A 1 185 ? -16.470 9.601 16.746 1.00 95.94 185 ARG A CA 1
ATOM 1434 C C . ARG A 1 185 ? -16.219 11.040 16.297 1.00 95.94 185 ARG A C 1
ATOM 1436 O O . ARG A 1 185 ? -16.528 11.940 17.075 1.00 95.94 185 ARG A O 1
ATOM 1443 N N . ASP A 1 186 ? -15.633 11.248 15.117 1.00 94.69 186 ASP A N 1
ATOM 1444 C CA . ASP A 1 186 ? -15.224 12.563 14.607 1.00 94.69 186 ASP A CA 1
ATOM 1445 C C . ASP A 1 186 ? -14.357 13.354 15.616 1.00 94.69 186 ASP A C 1
ATOM 1447 O O . ASP A 1 186 ? -14.540 14.545 15.873 1.00 94.69 186 ASP A O 1
ATOM 1451 N N . ASN A 1 187 ? -13.414 12.664 16.273 1.00 95.81 187 ASN A N 1
ATOM 1452 C CA . ASN A 1 187 ? -12.561 13.261 17.302 1.00 95.81 187 ASN A CA 1
ATOM 1453 C C . ASN A 1 187 ? -11.216 13.723 16.721 1.00 95.81 187 ASN A C 1
ATOM 1455 O O . ASN A 1 187 ? -10.211 13.011 16.796 1.00 95.81 187 ASN A O 1
ATOM 1459 N N . ALA A 1 188 ? -11.191 14.945 16.184 1.00 94.06 188 ALA A N 1
ATOM 1460 C CA . ALA A 1 188 ? -10.018 15.529 15.529 1.00 94.06 188 ALA A CA 1
ATOM 1461 C C . ALA A 1 188 ? -8.752 15.578 16.410 1.00 94.06 188 ALA A C 1
ATOM 1463 O O . ALA A 1 188 ? -7.655 15.304 15.926 1.00 94.06 188 ALA A O 1
ATOM 1464 N N . GLU A 1 189 ? -8.885 15.885 17.705 1.00 95.38 189 GLU A N 1
ATOM 1465 C CA . GLU A 1 189 ? -7.741 15.948 18.628 1.00 95.38 189 GLU A CA 1
ATOM 1466 C C . GLU A 1 189 ? -7.095 14.568 18.801 1.00 95.38 189 GLU A C 1
ATOM 1468 O O . GLU A 1 189 ? -5.873 14.413 18.742 1.00 95.38 189 GLU A O 1
ATOM 1473 N N . ARG A 1 190 ? -7.929 13.537 18.963 1.00 95.00 190 ARG A N 1
ATOM 1474 C CA . ARG A 1 190 ? -7.458 12.160 19.108 1.00 95.00 190 ARG A CA 1
ATOM 1475 C C . ARG A 1 190 ? -6.855 11.632 17.806 1.00 95.00 190 ARG A C 1
ATOM 1477 O O . ARG A 1 190 ? -5.866 10.905 17.868 1.00 95.00 190 ARG A O 1
ATOM 1484 N N . LEU A 1 191 ? -7.398 12.025 16.652 1.00 94.44 191 LEU A N 1
ATOM 1485 C CA . LEU A 1 191 ? -6.842 11.686 15.339 1.00 94.44 191 LEU A CA 1
ATOM 1486 C C . LEU A 1 191 ? -5.432 12.259 15.145 1.00 94.44 191 LEU A C 1
ATOM 1488 O O . LEU A 1 191 ? -4.541 11.500 14.773 1.00 94.44 191 LEU A O 1
ATOM 1492 N N . ASP A 1 192 ? -5.207 13.542 15.450 1.00 93.12 192 ASP A N 1
ATOM 1493 C CA . ASP A 1 192 ? -3.877 14.177 15.355 1.00 93.12 192 ASP A CA 1
ATOM 1494 C C . ASP A 1 192 ? -2.860 13.535 16.314 1.00 93.12 192 ASP A C 1
ATOM 1496 O O . ASP A 1 192 ? -1.704 13.291 15.954 1.00 93.12 192 ASP A O 1
ATOM 1500 N N . ALA A 1 193 ? -3.288 13.203 17.534 1.00 93.38 193 ALA A N 1
ATOM 1501 C CA . ALA A 1 193 ? -2.426 12.519 18.490 1.00 93.38 193 ALA A CA 1
ATOM 1502 C C . ALA A 1 193 ? -2.024 11.119 17.996 1.00 93.38 193 ALA A C 1
ATOM 1504 O O . ALA A 1 193 ? -0.846 10.761 18.051 1.00 93.38 193 ALA A O 1
ATOM 1505 N N . LEU A 1 194 ? -2.983 10.334 17.498 1.00 93.50 194 LEU A N 1
ATOM 1506 C CA . LEU A 1 194 ? -2.755 8.963 17.038 1.00 93.50 194 LEU A CA 1
ATOM 1507 C C . LEU A 1 194 ? -2.000 8.903 15.709 1.00 93.50 194 LEU A C 1
ATOM 1509 O O . LEU A 1 194 ? -1.170 8.017 15.540 1.00 93.50 194 LEU A O 1
ATOM 1513 N N . SER A 1 195 ? -2.184 9.870 14.806 1.00 89.19 195 SER A N 1
ATOM 1514 C CA . SER A 1 195 ? -1.437 9.913 13.543 1.00 89.19 195 SER A CA 1
ATOM 1515 C C . SER A 1 195 ? 0.070 10.098 13.724 1.00 89.19 195 SER A C 1
ATOM 1517 O O . SER A 1 195 ? 0.816 9.884 12.782 1.00 89.19 195 SER A O 1
ATOM 1519 N N . ARG A 1 196 ? 0.532 10.512 14.913 1.00 86.88 196 ARG A N 1
ATOM 1520 C CA . ARG A 1 196 ? 1.966 10.598 15.252 1.00 86.88 196 ARG A CA 1
ATOM 1521 C C . ARG A 1 196 ? 2.551 9.272 15.741 1.00 86.88 196 ARG A C 1
ATOM 1523 O O . ARG A 1 196 ? 3.770 9.140 15.803 1.00 86.88 196 ARG A O 1
ATOM 1530 N N . TRP A 1 197 ? 1.691 8.343 16.159 1.00 84.62 197 TRP A N 1
ATOM 1531 C CA . TRP A 1 197 ? 2.057 6.983 16.563 1.00 84.62 197 TRP A CA 1
ATOM 1532 C C . TRP A 1 197 ? 2.042 5.999 15.392 1.00 84.62 197 TRP A C 1
ATOM 1534 O O . TRP A 1 197 ? 2.669 4.942 15.485 1.00 84.62 197 TRP A O 1
ATOM 1544 N N . LEU A 1 198 ? 1.307 6.349 14.334 1.00 85.38 198 LEU A N 1
ATOM 1545 C CA . LEU A 1 198 ? 1.262 5.651 13.055 1.00 85.38 198 LEU A CA 1
ATOM 1546 C C . LEU A 1 198 ? 2.398 6.120 12.148 1.00 85.38 198 LEU A C 1
ATOM 1548 O O . LEU A 1 198 ? 2.933 5.248 11.436 1.00 85.38 198 LEU A O 1
#